Protein AF-A0A3N1WP96-F1 (afdb_monomer)

pLDDT: mean 80.9, std 17.23, range [23.92, 97.31]

Structure (mmCIF, N/CA/C/O backbone):
data_AF-A0A3N1WP96-F1
#
_entry.id   AF-A0A3N1WP96-F1
#
loop_
_atom_site.group_PDB
_atom_site.id
_atom_site.type_symbol
_atom_site.label_atom_id
_atom_site.label_alt_id
_atom_site.label_comp_id
_atom_site.label_asym_id
_atom_site.label_entity_id
_atom_site.label_seq_id
_atom_site.pdbx_PDB_ins_code
_atom_site.Cartn_x
_atom_site.Cartn_y
_atom_site.Cartn_z
_atom_site.occupancy
_atom_site.B_iso_or_equiv
_atom_site.auth_seq_id
_atom_site.auth_comp_id
_atom_site.auth_asym_id
_atom_site.auth_atom_id
_atom_site.pdbx_PDB_model_num
ATOM 1 N N . MET A 1 1 ? 2.101 0.394 -6.114 1.00 86.38 1 MET A N 1
ATOM 2 C CA . MET A 1 1 ? 1.518 -0.811 -5.475 1.00 86.38 1 MET A CA 1
ATOM 3 C C . MET A 1 1 ? 2.099 -2.027 -6.164 1.00 86.38 1 MET A C 1
ATOM 5 O O . MET A 1 1 ? 2.025 -2.048 -7.381 1.00 86.38 1 MET A O 1
ATOM 9 N N . TRP A 1 2 ? 2.683 -2.971 -5.426 1.00 89.69 2 TRP A N 1
ATOM 10 C CA . TRP A 1 2 ? 3.157 -4.257 -5.941 1.00 89.69 2 TRP A CA 1
ATOM 11 C C . TRP A 1 2 ? 2.121 -5.354 -5.687 1.00 89.69 2 TRP A C 1
ATOM 13 O O . TRP A 1 2 ? 1.586 -5.447 -4.575 1.00 89.69 2 TRP A O 1
ATOM 23 N N . ILE A 1 3 ? 1.849 -6.164 -6.711 1.00 88.69 3 ILE A N 1
ATOM 24 C CA . ILE A 1 3 ? 0.897 -7.277 -6.673 1.00 88.69 3 ILE A CA 1
ATOM 25 C C . ILE A 1 3 ? 1.565 -8.527 -7.278 1.00 88.69 3 ILE A C 1
ATOM 27 O O . ILE A 1 3 ? 1.803 -8.557 -8.489 1.00 88.69 3 ILE A O 1
ATOM 31 N N . PRO A 1 4 ? 1.874 -9.546 -6.455 1.00 87.81 4 PRO A N 1
ATOM 32 C CA . PRO A 1 4 ? 2.355 -10.846 -6.919 1.00 87.81 4 PRO A CA 1
ATOM 33 C C . PRO A 1 4 ? 1.396 -11.551 -7.890 1.00 87.81 4 PRO A C 1
ATOM 35 O O . PRO A 1 4 ? 0.195 -11.264 -7.920 1.00 87.81 4 PRO A O 1
ATOM 38 N N . GLY A 1 5 ? 1.934 -12.512 -8.646 1.00 83.88 5 GLY A N 1
ATOM 39 C CA . GLY A 1 5 ? 1.172 -13.364 -9.563 1.00 83.88 5 GLY A CA 1
ATOM 40 C C . GLY A 1 5 ? 0.077 -14.160 -8.852 1.00 83.88 5 GLY A C 1
ATOM 41 O O . GLY A 1 5 ? 0.134 -14.394 -7.644 1.00 83.88 5 GLY A O 1
ATOM 42 N N . GLY A 1 6 ? -0.970 -14.520 -9.591 1.00 79.75 6 GLY A N 1
ATOM 43 C CA . GLY A 1 6 ? -2.084 -15.318 -9.076 1.00 79.75 6 GLY A CA 1
ATOM 44 C C . GLY A 1 6 ? -3.033 -14.623 -8.088 1.00 79.75 6 GLY A C 1
ATOM 45 O O . GLY A 1 6 ? -4.020 -15.241 -7.686 1.00 79.75 6 GLY A O 1
ATOM 46 N N . ILE A 1 7 ? -2.805 -13.357 -7.708 1.00 79.00 7 ILE A N 1
ATOM 47 C CA . ILE A 1 7 ? -3.656 -12.642 -6.741 1.00 79.00 7 ILE A CA 1
ATOM 48 C C . ILE A 1 7 ? -4.785 -11.876 -7.455 1.00 79.00 7 ILE A C 1
ATOM 50 O O . ILE A 1 7 ? -4.513 -10.922 -8.194 1.00 79.00 7 ILE A O 1
ATOM 54 N N . PRO A 1 8 ? -6.072 -12.215 -7.212 1.00 75.38 8 PRO A N 1
ATOM 55 C CA . PRO A 1 8 ? -7.189 -11.426 -7.716 1.00 75.38 8 PRO A CA 1
ATOM 56 C C . PRO A 1 8 ? -7.134 -10.003 -7.161 1.00 75.38 8 PRO A C 1
ATOM 58 O O . PRO A 1 8 ? -7.070 -9.800 -5.947 1.00 75.38 8 PRO A O 1
ATOM 61 N N . HIS A 1 9 ? -7.188 -9.009 -8.043 1.00 74.31 9 HIS A N 1
ATOM 62 C CA . HIS A 1 9 ? -7.161 -7.609 -7.646 1.00 74.31 9 HIS A CA 1
ATOM 63 C C . HIS A 1 9 ? -8.054 -6.749 -8.542 1.00 74.31 9 HIS A C 1
ATOM 65 O O . HIS A 1 9 ? -8.286 -7.040 -9.716 1.00 74.31 9 HIS A O 1
ATOM 71 N N . SER A 1 10 ? -8.555 -5.667 -7.949 1.00 74.62 10 SER A N 1
ATOM 72 C CA . SER A 1 10 ? -9.333 -4.632 -8.617 1.00 74.62 10 SER A CA 1
ATOM 73 C C . SER A 1 10 ? -8.742 -3.284 -8.242 1.00 74.62 10 SER A C 1
ATOM 75 O O . SER A 1 10 ? -8.509 -3.015 -7.063 1.00 74.62 10 SER A O 1
ATOM 77 N N . ALA A 1 11 ? -8.550 -2.418 -9.232 1.00 70.00 11 ALA A N 1
ATOM 78 C CA . ALA A 1 11 ? -8.160 -1.032 -9.008 1.00 70.00 11 ALA A CA 1
ATOM 79 C C . ALA A 1 11 ? -9.310 -0.100 -9.385 1.00 70.00 11 ALA A C 1
ATOM 81 O O . ALA A 1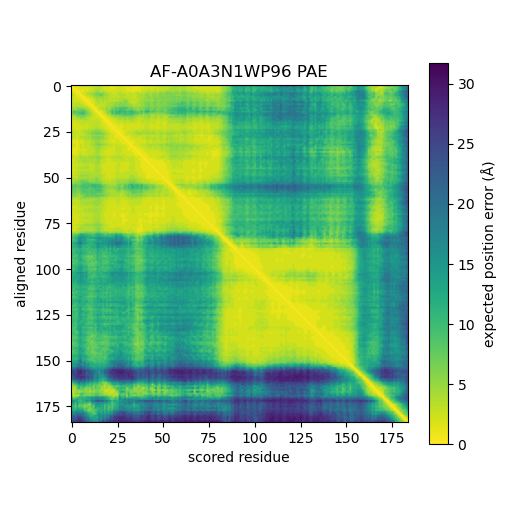 11 ? -9.958 -0.290 -10.414 1.00 70.00 11 ALA A O 1
ATOM 82 N N . LYS A 1 12 ? -9.539 0.909 -8.544 1.00 69.44 12 LYS A N 1
ATOM 83 C CA . LYS A 1 12 ? -10.386 2.061 -8.851 1.00 69.44 12 LYS A CA 1
ATOM 84 C C . LYS A 1 12 ? -9.519 3.301 -8.759 1.00 69.44 12 LYS A C 1
ATOM 86 O O . LYS A 1 12 ? -8.810 3.477 -7.769 1.00 69.44 12 LYS A O 1
ATOM 91 N N . ALA A 1 13 ? -9.578 4.134 -9.782 1.00 69.00 13 ALA A N 1
ATOM 92 C CA . ALA A 1 13 ? -8.842 5.383 -9.839 1.00 69.00 13 ALA A CA 1
ATOM 93 C C . ALA A 1 13 ? -9.801 6.543 -10.091 1.00 69.00 13 ALA A C 1
ATOM 95 O O . ALA A 1 13 ? -10.889 6.354 -10.639 1.00 69.00 13 ALA A O 1
ATOM 96 N N . THR A 1 14 ? -9.401 7.734 -9.657 1.00 69.00 14 THR A N 1
ATOM 97 C CA . THR A 1 14 ? -10.111 8.970 -9.981 1.00 69.00 14 THR A CA 1
ATOM 98 C C . THR A 1 14 ? -9.894 9.318 -11.453 1.00 69.00 14 THR A C 1
ATOM 100 O O . THR A 1 14 ? -8.905 8.911 -12.061 1.00 69.00 14 THR A O 1
ATOM 103 N N . TRP A 1 15 ? -10.819 10.079 -12.037 1.00 69.00 15 TRP A N 1
ATOM 104 C CA . TRP A 1 15 ? -10.805 10.423 -13.466 1.00 69.00 15 TRP A CA 1
ATOM 105 C C . TRP A 1 15 ? -9.536 11.169 -13.920 1.00 69.00 15 TRP A C 1
ATOM 107 O O . TRP A 1 15 ? -9.159 11.094 -15.083 1.00 69.00 15 TRP A O 1
ATOM 117 N N . ASN A 1 16 ? -8.867 11.866 -13.002 1.00 70.19 16 ASN A N 1
ATOM 118 C CA . ASN A 1 16 ? -7.645 12.636 -13.230 1.00 70.19 16 ASN A CA 1
ATOM 119 C C . ASN A 1 16 ? -6.354 11.873 -12.864 1.00 70.19 16 ASN A C 1
ATOM 121 O O . ASN A 1 16 ? -5.271 12.460 -12.857 1.00 70.19 16 ASN A O 1
ATOM 125 N N . ALA A 1 17 ? -6.445 10.589 -12.510 1.00 70.69 17 ALA A N 1
ATOM 126 C CA . ALA A 1 17 ? -5.281 9.801 -12.132 1.00 70.69 17 ALA A CA 1
ATOM 127 C C . ALA A 1 17 ? -4.473 9.378 -13.365 1.00 70.69 17 ALA A C 1
ATOM 129 O O . ALA A 1 17 ? -5.001 8.775 -14.298 1.00 70.69 17 ALA A O 1
ATOM 130 N N . HIS A 1 18 ? -3.160 9.612 -13.331 1.00 73.50 18 HIS A N 1
ATOM 131 C CA . HIS A 1 18 ? -2.239 9.034 -14.305 1.00 73.50 18 HIS A CA 1
ATOM 132 C C . HIS A 1 18 ? -1.665 7.738 -13.739 1.00 73.50 18 HIS A C 1
ATOM 134 O O . HIS A 1 18 ? -0.904 7.757 -12.767 1.00 73.50 18 HIS A O 1
ATO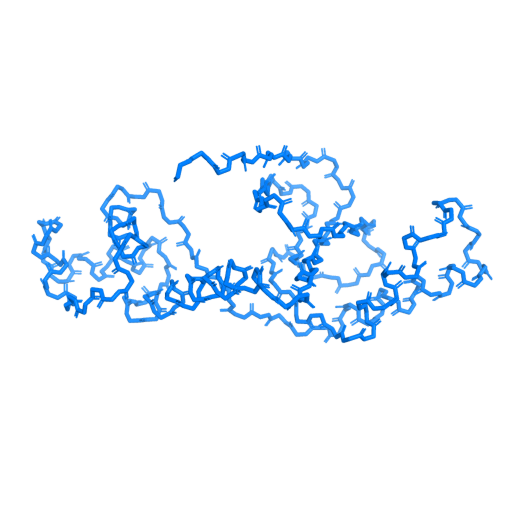M 140 N N . LEU A 1 19 ? -2.035 6.613 -14.345 1.00 77.19 19 LEU A N 1
ATOM 141 C CA . LEU A 1 19 ? -1.592 5.289 -13.922 1.00 77.19 19 LEU A CA 1
ATOM 142 C C . LEU A 1 19 ? -0.541 4.759 -14.886 1.00 77.19 19 LEU A C 1
ATOM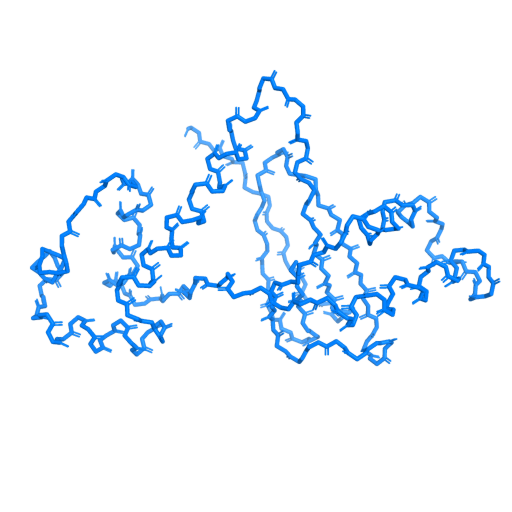 144 O O . LEU A 1 19 ? -0.764 4.725 -16.092 1.00 77.19 19 LEU A O 1
ATOM 148 N N . ASN A 1 20 ? 0.578 4.309 -14.331 1.00 82.25 20 ASN A N 1
ATOM 149 C CA . ASN A 1 20 ? 1.544 3.499 -15.059 1.00 82.25 20 ASN A CA 1
ATOM 150 C C . ASN A 1 20 ? 1.439 2.064 -14.554 1.00 82.25 20 ASN A C 1
ATOM 152 O O . ASN A 1 20 ? 1.383 1.842 -13.341 1.00 82.25 20 ASN A O 1
ATOM 156 N N . TYR A 1 21 ? 1.437 1.116 -15.486 1.00 84.50 21 TYR A N 1
ATOM 157 C CA . TYR A 1 21 ? 1.438 -0.312 -15.200 1.00 84.50 21 TYR A CA 1
ATOM 158 C C . TYR A 1 21 ? 2.763 -0.903 -15.650 1.00 84.50 21 TYR A C 1
ATOM 160 O O . TYR A 1 21 ? 3.136 -0.760 -16.812 1.00 84.50 21 TYR A O 1
ATOM 168 N N . LEU A 1 22 ? 3.465 -1.557 -14.731 1.00 87.44 22 LEU A N 1
ATOM 169 C CA . LEU A 1 22 ? 4.652 -2.340 -15.044 1.00 87.44 22 LEU A CA 1
ATOM 170 C C . LEU A 1 22 ? 4.333 -3.812 -14.798 1.00 87.44 22 LEU A C 1
ATOM 172 O O . LEU A 1 22 ? 4.026 -4.192 -13.667 1.00 87.44 22 LEU A O 1
ATOM 176 N N . PHE A 1 23 ? 4.392 -4.614 -15.857 1.00 87.81 23 PHE A N 1
ATOM 177 C CA . PHE A 1 23 ? 4.225 -6.060 -15.777 1.00 87.81 23 PHE A CA 1
ATOM 178 C C . PHE A 1 23 ? 5.600 -6.715 -15.728 1.00 87.81 23 PHE A C 1
ATOM 180 O O . PHE A 1 23 ? 6.417 -6.498 -16.618 1.00 87.81 23 PHE A O 1
ATOM 187 N N . ILE A 1 24 ? 5.857 -7.472 -14.665 1.00 88.75 24 ILE A N 1
ATOM 188 C CA . ILE A 1 24 ? 7.142 -8.128 -14.427 1.00 88.75 24 ILE A CA 1
ATOM 189 C C . ILE A 1 24 ? 6.921 -9.637 -14.453 1.00 88.75 24 ILE A C 1
ATOM 191 O O . ILE A 1 24 ? 6.103 -10.167 -13.696 1.00 88.75 24 ILE A O 1
ATOM 195 N N . GLU A 1 25 ? 7.645 -10.328 -15.328 1.00 87.56 25 GLU A N 1
ATOM 196 C CA . GLU A 1 25 ? 7.611 -11.789 -15.386 1.00 87.56 25 GLU A CA 1
ATOM 197 C C . GLU A 1 25 ? 8.052 -12.396 -14.041 1.00 87.56 25 GLU A C 1
ATOM 199 O O . GLU A 1 25 ? 9.016 -11.909 -13.431 1.00 87.56 25 GLU A O 1
ATOM 204 N N . PRO A 1 26 ? 7.372 -13.447 -13.543 1.00 84.38 26 PRO A N 1
ATOM 205 C CA . PRO A 1 26 ? 7.835 -14.188 -12.377 1.00 84.38 26 PRO A CA 1
ATOM 206 C C . PRO A 1 26 ? 9.305 -14.605 -12.529 1.00 84.38 26 PRO A C 1
ATOM 208 O O . PRO A 1 26 ? 9.711 -15.143 -13.555 1.00 84.38 26 PRO A O 1
ATOM 211 N N . GLY A 1 27 ? 10.120 -14.346 -11.506 1.00 86.44 27 GLY A N 1
ATOM 212 C CA . GLY A 1 27 ? 11.550 -14.676 -11.519 1.00 86.44 27 GLY A CA 1
ATOM 213 C C . GLY A 1 27 ? 12.458 -13.659 -12.222 1.00 86.44 27 GLY A C 1
ATOM 214 O O . GLY A 1 27 ? 13.673 -13.782 -12.103 1.00 86.44 27 GLY A O 1
ATOM 215 N N . ALA A 1 28 ? 11.919 -12.621 -12.874 1.00 89.56 28 ALA A N 1
ATOM 216 C CA . ALA A 1 28 ? 12.741 -11.558 -13.466 1.00 89.56 28 ALA A CA 1
ATOM 217 C C . ALA A 1 28 ? 13.449 -10.680 -12.413 1.00 89.56 28 ALA A C 1
ATOM 219 O O . ALA A 1 28 ? 14.454 -10.043 -12.715 1.00 89.56 28 ALA A O 1
ATOM 220 N N . ALA A 1 29 ? 12.923 -10.633 -11.185 1.00 91.75 29 ALA A N 1
ATOM 221 C CA . ALA A 1 29 ? 13.502 -9.920 -10.051 1.00 91.75 29 ALA A CA 1
ATOM 222 C C . ALA A 1 29 ? 13.028 -10.531 -8.720 1.00 91.75 29 ALA A C 1
ATOM 224 O O . ALA A 1 29 ? 11.933 -11.095 -8.642 1.00 91.75 29 ALA A O 1
ATOM 225 N N . ALA A 1 30 ? 13.820 -10.379 -7.655 1.00 93.25 30 ALA A N 1
ATOM 226 C CA . ALA A 1 30 ? 13.499 -10.860 -6.307 1.00 93.25 30 ALA A CA 1
ATOM 227 C C . ALA A 1 30 ? 12.506 -9.926 -5.581 1.00 93.25 30 ALA A C 1
ATOM 229 O O . ALA A 1 30 ? 12.841 -9.265 -4.598 1.00 93.25 30 ALA A O 1
ATOM 230 N N . LEU A 1 31 ? 11.282 -9.828 -6.104 1.00 91.56 31 LEU A N 1
ATOM 231 C CA . LEU A 1 31 ? 10.227 -8.965 -5.565 1.00 91.56 31 LEU A CA 1
ATOM 232 C C . LEU A 1 31 ? 9.430 -9.644 -4.433 1.00 91.56 31 LEU A C 1
ATOM 234 O O . LEU A 1 31 ? 9.433 -10.870 -4.323 1.00 91.56 31 LEU A O 1
ATOM 238 N N . PRO A 1 32 ? 8.726 -8.873 -3.578 1.00 89.94 32 PRO A N 1
ATOM 239 C CA . PRO A 1 32 ? 8.013 -9.425 -2.426 1.00 89.94 32 PRO A CA 1
ATOM 240 C C . PRO A 1 32 ? 6.953 -10.474 -2.793 1.00 89.94 32 PRO A C 1
ATOM 242 O O . PRO A 1 32 ? 6.187 -10.296 -3.730 1.00 89.94 32 PRO A O 1
ATOM 245 N N . GLU A 1 33 ? 6.803 -11.521 -1.986 1.00 87.56 33 GLU A N 1
ATOM 246 C CA . GLU A 1 33 ? 5.779 -12.562 -2.214 1.00 87.56 33 GLU A CA 1
ATOM 247 C C . GLU A 1 33 ? 4.352 -12.121 -1.848 1.00 87.56 33 GLU A C 1
ATOM 249 O O . GLU A 1 33 ? 3.375 -12.803 -2.150 1.00 87.56 33 GLU A O 1
ATOM 254 N N . LYS A 1 34 ? 4.211 -10.986 -1.157 1.00 84.56 34 LYS A N 1
ATOM 255 C CA . LYS A 1 34 ? 2.928 -10.445 -0.695 1.00 84.56 34 LYS A CA 1
ATOM 256 C C . LYS A 1 34 ? 2.676 -9.081 -1.317 1.00 84.56 34 LYS A C 1
ATOM 258 O O . LYS A 1 34 ? 3.606 -8.313 -1.552 1.00 84.56 34 LYS A O 1
ATOM 263 N N . CYS A 1 35 ? 1.399 -8.755 -1.504 1.00 84.94 35 CYS A N 1
ATOM 264 C CA . CYS A 1 35 ? 0.973 -7.414 -1.890 1.00 84.94 35 CYS A CA 1
ATOM 265 C C . CYS A 1 35 ? 1.548 -6.366 -0.930 1.00 84.94 35 CYS A C 1
ATOM 267 O O . CYS A 1 35 ? 1.347 -6.455 0.285 1.00 84.94 35 CYS A O 1
ATOM 269 N N . CYS A 1 36 ? 2.214 -5.349 -1.467 1.00 84.69 36 CYS A N 1
ATOM 270 C CA . CYS A 1 36 ? 2.774 -4.273 -0.659 1.00 84.69 36 CYS A CA 1
ATOM 271 C C . CYS A 1 36 ? 2.841 -2.955 -1.428 1.00 84.69 36 CYS A C 1
ATOM 273 O O . CYS A 1 36 ? 2.902 -2.909 -2.656 1.00 84.69 36 CYS A O 1
ATOM 275 N N . MET A 1 37 ? 2.883 -1.847 -0.698 1.00 86.50 37 MET A N 1
ATOM 276 C CA . MET A 1 37 ? 3.210 -0.555 -1.285 1.00 86.50 37 MET A CA 1
ATOM 277 C C . MET A 1 37 ? 4.731 -0.393 -1.281 1.00 86.50 37 MET A C 1
ATOM 279 O O . MET A 1 37 ? 5.344 -0.525 -0.232 1.00 86.50 37 MET A O 1
ATOM 283 N N . LEU A 1 38 ? 5.343 -0.127 -2.434 1.00 88.88 38 LEU A N 1
ATOM 284 C CA . LEU A 1 38 ? 6.770 0.194 -2.529 1.00 88.88 38 LEU A CA 1
ATOM 285 C C . LEU A 1 38 ? 6.947 1.713 -2.543 1.00 88.88 38 LEU A C 1
ATOM 287 O O . LEU A 1 38 ? 6.180 2.414 -3.210 1.00 88.88 38 LEU A O 1
ATOM 291 N N . ALA A 1 39 ? 7.940 2.217 -1.812 1.00 87.50 39 ALA A N 1
ATOM 292 C CA . ALA A 1 39 ? 8.317 3.626 -1.855 1.00 87.50 39 ALA A CA 1
ATOM 293 C C . ALA A 1 39 ? 9.157 3.887 -3.109 1.00 87.50 39 ALA A C 1
ATOM 295 O O . ALA A 1 39 ? 10.369 3.718 -3.093 1.00 87.50 39 ALA A O 1
ATOM 296 N N . ILE A 1 40 ? 8.504 4.248 -4.209 1.00 88.00 40 ILE A N 1
ATOM 297 C CA . ILE A 1 40 ? 9.177 4.440 -5.496 1.00 88.00 40 ILE A CA 1
ATOM 298 C C . ILE A 1 40 ? 10.068 5.688 -5.453 1.00 88.00 40 ILE A C 1
ATOM 300 O O . ILE A 1 40 ? 9.598 6.777 -5.118 1.00 88.00 40 ILE A O 1
ATOM 304 N N . SER A 1 41 ? 11.340 5.529 -5.820 1.00 88.69 41 SER A N 1
ATOM 305 C CA . SER A 1 41 ? 12.287 6.638 -5.942 1.00 88.69 41 SER A CA 1
ATOM 306 C C . SER A 1 41 ? 11.979 7.520 -7.166 1.00 88.69 41 SER A C 1
ATOM 308 O O . SER A 1 41 ? 11.371 7.056 -8.139 1.00 88.69 41 SER A O 1
ATOM 310 N N . PRO A 1 42 ? 12.421 8.793 -7.178 1.00 90.38 42 PRO A N 1
ATOM 311 C CA . PRO A 1 42 ? 12.321 9.640 -8.367 1.00 90.38 42 PRO A CA 1
ATOM 312 C C . PRO A 1 42 ? 12.983 9.017 -9.605 1.00 90.38 42 PRO A C 1
ATOM 314 O O . PRO A 1 42 ? 12.449 9.143 -10.701 1.00 90.38 42 PRO A O 1
ATOM 317 N N . LEU A 1 43 ? 14.090 8.286 -9.426 1.00 92.38 43 LEU A N 1
ATOM 318 C CA . LEU A 1 43 ? 14.782 7.588 -10.510 1.00 92.38 43 LEU A CA 1
ATOM 319 C C . LEU A 1 43 ? 13.864 6.575 -11.205 1.00 92.38 43 LEU A C 1
ATOM 321 O O . LEU A 1 43 ? 13.663 6.665 -12.412 1.00 92.38 43 LEU A O 1
ATOM 325 N N . ILE A 1 44 ? 13.252 5.657 -10.450 1.00 92.88 44 ILE A N 1
ATOM 326 C CA . ILE A 1 44 ? 12.342 4.647 -11.013 1.00 92.88 44 ILE A CA 1
ATOM 327 C C . ILE A 1 44 ? 11.159 5.319 -11.717 1.00 92.88 44 ILE A C 1
ATOM 329 O O . ILE A 1 44 ? 10.731 4.869 -12.778 1.00 92.88 44 ILE A O 1
ATOM 333 N N . LYS A 1 45 ? 10.631 6.414 -11.157 1.00 89.31 45 LYS A N 1
ATOM 334 C CA . LYS A 1 45 ? 9.525 7.159 -11.772 1.00 89.31 45 LYS A CA 1
ATOM 335 C C . LYS A 1 45 ? 9.888 7.656 -13.175 1.00 89.31 45 LYS A C 1
ATOM 337 O O . LYS A 1 45 ? 9.084 7.494 -14.096 1.00 89.31 45 LYS A O 1
ATOM 342 N N . GLU A 1 46 ? 11.075 8.234 -13.337 1.00 91.81 46 GLU A N 1
ATOM 343 C CA . GLU A 1 46 ? 11.545 8.727 -14.634 1.00 91.81 46 GLU A CA 1
ATOM 344 C C . GLU A 1 46 ? 11.935 7.586 -15.580 1.00 91.81 46 GLU A C 1
ATOM 346 O O . GLU A 1 46 ? 11.595 7.638 -16.761 1.00 91.81 46 GLU A O 1
ATOM 351 N N . LEU A 1 47 ? 12.551 6.513 -15.072 1.00 92.88 47 LEU A N 1
ATOM 352 C CA . LEU A 1 47 ? 12.861 5.316 -15.861 1.00 92.88 47 LEU A CA 1
ATOM 353 C C . LEU A 1 47 ? 11.597 4.686 -16.447 1.00 92.88 47 LEU A C 1
ATOM 355 O O . LEU A 1 47 ? 11.523 4.466 -17.654 1.00 92.88 47 LEU A O 1
ATOM 359 N N . VAL A 1 48 ? 10.562 4.481 -15.628 1.00 90.81 48 VAL A N 1
ATOM 360 C CA . VAL A 1 48 ? 9.269 3.973 -16.104 1.00 90.81 48 VAL A CA 1
ATOM 361 C C . VAL A 1 48 ? 8.665 4.928 -17.133 1.00 90.81 48 VAL A C 1
ATOM 363 O O . VAL A 1 48 ? 8.213 4.483 -18.182 1.00 90.81 48 VAL A O 1
ATOM 366 N N . GLY A 1 49 ? 8.697 6.241 -16.881 1.00 90.44 49 GLY A N 1
ATOM 367 C CA . GLY A 1 49 ? 8.208 7.238 -17.838 1.00 90.44 49 GLY A CA 1
ATOM 368 C C . GLY A 1 49 ? 8.983 7.273 -19.164 1.00 90.44 49 GLY A C 1
ATOM 369 O O . GLY A 1 49 ? 8.419 7.642 -20.196 1.00 90.44 49 GLY A O 1
ATOM 370 N N . ARG A 1 50 ? 10.265 6.891 -19.162 1.00 90.38 50 ARG A N 1
ATOM 371 C CA . ARG A 1 50 ? 11.079 6.737 -20.373 1.00 90.38 50 ARG A CA 1
ATOM 372 C C . ARG A 1 50 ? 10.734 5.450 -21.116 1.00 90.38 50 ARG A C 1
ATOM 374 O O . ARG A 1 50 ? 10.597 5.505 -22.337 1.00 90.38 50 ARG A O 1
ATOM 381 N N . LEU A 1 51 ? 10.588 4.342 -20.386 1.00 90.56 51 LEU A N 1
ATOM 382 C CA . LEU A 1 51 ? 10.266 3.016 -20.922 1.00 90.56 51 LEU A CA 1
ATOM 383 C C . LEU A 1 51 ? 8.858 2.957 -21.520 1.00 90.56 51 LEU A C 1
ATOM 385 O O . LEU A 1 51 ? 8.654 2.255 -22.500 1.00 90.56 51 LEU A O 1
ATOM 389 N N . THR A 1 52 ? 7.904 3.761 -21.036 1.00 87.94 52 THR A N 1
ATOM 390 C CA . THR A 1 52 ? 6.564 3.847 -21.653 1.00 87.94 52 THR A CA 1
ATOM 391 C C . THR A 1 52 ? 6.571 4.419 -23.077 1.00 87.94 52 THR A C 1
ATOM 393 O O . THR A 1 52 ? 5.525 4.461 -23.714 1.00 87.94 52 THR A O 1
ATOM 396 N N . ARG A 1 53 ? 7.709 4.947 -23.549 1.00 89.06 53 ARG A N 1
ATOM 397 C CA . ARG A 1 53 ? 7.883 5.486 -24.909 1.00 89.06 53 ARG A CA 1
ATOM 398 C C . ARG A 1 53 ? 8.659 4.541 -25.832 1.00 89.06 53 ARG A C 1
ATOM 400 O O . ARG A 1 53 ? 8.874 4.895 -26.984 1.00 89.06 53 ARG A O 1
ATOM 407 N N . GLU A 1 54 ? 9.133 3.412 -25.313 1.00 88.81 54 GLU A N 1
ATOM 408 C CA . GLU A 1 54 ? 9.848 2.389 -26.080 1.00 88.81 54 GLU A CA 1
ATOM 409 C C . GLU A 1 54 ? 8.860 1.354 -26.641 1.00 88.81 54 GLU A C 1
ATOM 411 O O . GLU A 1 54 ? 7.752 1.200 -26.121 1.00 88.81 54 GLU A O 1
ATOM 416 N N . ASP A 1 55 ? 9.258 0.644 -27.700 1.00 84.75 55 ASP A N 1
ATOM 417 C CA . ASP A 1 55 ? 8.506 -0.514 -28.202 1.00 84.75 55 ASP A CA 1
ATOM 418 C C . ASP A 1 55 ? 8.541 -1.645 -27.163 1.00 84.75 55 ASP A C 1
ATOM 420 O O . ASP A 1 55 ? 9.544 -1.835 -26.486 1.00 84.75 55 ASP A O 1
ATOM 424 N N . ILE A 1 56 ? 7.469 -2.423 -27.037 1.00 78.38 56 ILE A N 1
ATOM 425 C CA . ILE A 1 56 ? 7.409 -3.575 -26.128 1.00 78.38 56 ILE A CA 1
ATOM 426 C C . ILE A 1 56 ? 8.415 -4.661 -26.554 1.00 78.38 56 ILE A C 1
ATOM 428 O O . ILE A 1 56 ? 8.930 -5.387 -25.707 1.00 78.38 56 ILE A O 1
ATOM 432 N N . ASN A 1 57 ? 8.734 -4.748 -27.849 1.00 84.19 57 ASN A N 1
ATOM 433 C CA . ASN A 1 57 ? 9.630 -5.755 -28.418 1.00 84.19 57 ASN A CA 1
ATOM 434 C C . ASN A 1 57 ? 11.072 -5.244 -28.586 1.00 84.19 57 ASN A C 1
ATOM 436 O O . ASN A 1 57 ? 11.691 -5.447 -29.632 1.00 84.19 57 ASN A O 1
ATOM 440 N N . PHE A 1 58 ? 11.622 -4.557 -27.580 1.00 86.62 58 PHE A N 1
ATOM 441 C CA . PHE A 1 58 ? 13.029 -4.151 -27.612 1.00 86.62 58 PHE A CA 1
ATOM 442 C C . PHE A 1 58 ? 13.975 -5.345 -27.411 1.00 86.62 58 PHE A C 1
ATOM 444 O O . PHE A 1 58 ? 13.701 -6.277 -26.655 1.00 86.62 58 PHE A O 1
ATOM 451 N N . GLU A 1 59 ? 15.144 -5.296 -28.051 1.00 90.75 59 GLU A N 1
ATOM 452 C CA . GLU A 1 59 ? 16.199 -6.287 -27.828 1.00 90.75 59 GLU A CA 1
ATOM 453 C C . GLU A 1 59 ? 16.764 -6.181 -26.404 1.00 90.75 59 GLU A C 1
ATOM 455 O O . GLU A 1 59 ? 16.921 -5.081 -25.864 1.00 90.75 59 GLU A O 1
ATOM 460 N N . ALA A 1 60 ? 17.137 -7.313 -25.803 1.00 87.69 60 ALA A N 1
ATOM 461 C CA . ALA A 1 60 ? 17.614 -7.368 -24.417 1.00 87.69 60 ALA A CA 1
ATOM 462 C C . ALA A 1 60 ? 18.862 -6.499 -24.163 1.00 87.69 60 ALA A C 1
ATOM 464 O O . ALA A 1 60 ? 18.973 -5.853 -23.122 1.00 87.69 60 ALA A O 1
ATOM 465 N N . GLU A 1 61 ? 19.766 -6.423 -25.142 1.00 93.00 61 GLU A N 1
ATOM 466 C CA . GLU A 1 61 ? 20.992 -5.618 -25.065 1.00 93.00 61 GLU A CA 1
ATOM 467 C C . GLU A 1 61 ? 20.848 -4.237 -25.720 1.00 93.00 61 GLU A C 1
ATOM 469 O O . GLU A 1 61 ? 21.821 -3.495 -25.876 1.00 93.00 61 GLU A O 1
ATOM 474 N N . SER A 1 62 ? 19.626 -3.831 -26.062 1.00 94.62 62 SER A N 1
ATOM 475 C CA . SER A 1 62 ? 19.352 -2.449 -26.443 1.00 94.62 62 SER A CA 1
ATOM 476 C C . SER A 1 62 ? 19.500 -1.504 -25.242 1.00 94.62 62 SER A C 1
ATOM 478 O O . SER A 1 62 ? 19.601 -1.905 -24.078 1.00 94.62 62 SER A O 1
ATOM 480 N N . HIS A 1 63 ? 19.480 -0.199 -25.513 1.00 93.69 63 HIS A N 1
ATOM 481 C CA . HIS A 1 63 ? 19.403 0.802 -24.451 1.00 93.69 63 HIS A CA 1
ATOM 482 C C . HIS A 1 63 ? 18.153 0.606 -23.569 1.00 93.69 63 HIS A C 1
ATOM 484 O O . HIS A 1 63 ? 18.263 0.661 -22.346 1.00 93.69 63 HIS A O 1
ATOM 490 N N . ALA A 1 64 ? 16.995 0.307 -24.168 1.00 93.31 64 ALA A N 1
ATOM 491 C CA . ALA A 1 64 ? 15.752 0.038 -23.443 1.00 93.31 64 ALA A CA 1
ATOM 492 C C . ALA A 1 64 ? 15.843 -1.227 -22.570 1.00 93.31 64 ALA A C 1
ATOM 494 O O . ALA A 1 64 ? 15.408 -1.214 -21.415 1.00 93.31 64 ALA A O 1
ATOM 495 N N . GLY A 1 65 ? 16.492 -2.283 -23.070 1.00 93.81 65 GLY A N 1
ATOM 496 C CA . GLY A 1 65 ? 16.744 -3.506 -22.306 1.00 93.81 65 GLY A CA 1
ATOM 497 C C . GLY A 1 65 ? 17.626 -3.266 -21.077 1.00 93.81 65 GLY A C 1
ATOM 498 O O . GLY A 1 65 ? 17.283 -3.676 -19.966 1.00 93.81 65 GLY A O 1
ATOM 499 N N . ARG A 1 66 ? 18.704 -2.482 -21.220 1.00 95.12 66 ARG A N 1
ATOM 500 C CA . ARG A 1 66 ? 19.546 -2.083 -20.077 1.00 95.12 66 ARG A CA 1
ATOM 501 C C . ARG A 1 66 ? 18.800 -1.224 -19.057 1.00 95.12 66 ARG A C 1
ATOM 503 O O . ARG A 1 66 ? 18.943 -1.461 -17.861 1.00 95.12 66 ARG A O 1
ATOM 510 N N . LEU A 1 67 ? 17.994 -0.257 -19.504 1.00 94.88 67 LEU A N 1
ATOM 511 C CA . LEU A 1 67 ? 17.166 0.551 -18.599 1.00 94.88 67 LEU A CA 1
ATOM 512 C C . LEU A 1 67 ? 16.131 -0.301 -17.856 1.00 94.88 67 LEU A C 1
ATOM 514 O O . LEU A 1 67 ? 15.878 -0.062 -16.675 1.00 94.88 67 LEU A O 1
ATOM 518 N N . THR A 1 68 ? 15.565 -1.309 -18.519 1.00 93.88 68 THR A N 1
ATOM 519 C CA . THR A 1 68 ? 14.658 -2.276 -17.890 1.00 93.88 68 THR A CA 1
ATOM 520 C C . THR A 1 68 ? 15.364 -3.030 -16.767 1.00 93.88 68 THR A C 1
ATOM 522 O O . THR A 1 68 ? 14.845 -3.073 -15.655 1.00 93.88 68 THR A O 1
ATOM 525 N N . ARG A 1 69 ? 16.581 -3.536 -17.007 1.00 94.06 69 ARG A N 1
ATOM 526 C CA . ARG A 1 69 ? 17.384 -4.225 -15.982 1.00 94.06 69 ARG A CA 1
ATOM 527 C C . ARG A 1 69 ? 17.674 -3.333 -14.773 1.00 94.06 69 ARG A C 1
ATOM 529 O O . ARG A 1 69 ? 17.364 -3.724 -13.656 1.00 94.06 69 ARG A O 1
ATOM 536 N N . VAL A 1 70 ? 18.132 -2.099 -15.003 1.00 95.25 70 VAL A N 1
ATOM 537 C CA . VAL A 1 70 ? 18.344 -1.114 -13.923 1.00 95.25 70 VAL A CA 1
ATOM 538 C C . VAL A 1 70 ? 17.050 -0.848 -13.151 1.00 95.25 70 VAL A C 1
ATOM 540 O O . VAL A 1 70 ? 17.061 -0.773 -11.928 1.00 95.25 70 VAL A O 1
ATOM 543 N N . THR A 1 71 ? 15.914 -0.740 -13.844 1.00 94.69 71 THR A N 1
ATOM 544 C CA . THR A 1 71 ? 14.614 -0.524 -13.192 1.00 94.69 71 THR A CA 1
ATOM 545 C C . THR A 1 71 ? 14.248 -1.689 -12.270 1.00 94.69 71 THR A C 1
ATOM 547 O O . THR A 1 71 ? 13.755 -1.457 -11.168 1.00 94.69 71 THR A O 1
ATOM 550 N N . LEU A 1 72 ? 14.490 -2.931 -12.699 1.00 94.38 72 LEU A N 1
ATOM 551 C CA . LEU A 1 72 ? 14.243 -4.124 -11.888 1.00 94.38 72 LEU A CA 1
ATOM 552 C C . LEU A 1 72 ? 15.165 -4.185 -10.664 1.00 94.38 72 LEU A C 1
ATOM 554 O O . LEU A 1 72 ? 14.669 -4.419 -9.561 1.00 94.38 72 LEU A O 1
ATOM 558 N N . ASP A 1 73 ? 16.459 -3.913 -10.841 1.00 95.19 73 ASP A N 1
ATOM 559 C CA . ASP A 1 73 ? 17.442 -3.891 -9.750 1.00 95.19 73 ASP A CA 1
ATOM 560 C C . ASP A 1 73 ? 17.057 -2.853 -8.685 1.00 95.19 73 ASP A C 1
ATOM 562 O O . ASP A 1 73 ? 16.974 -3.160 -7.495 1.00 95.19 73 ASP A O 1
ATOM 566 N N . GLU A 1 74 ? 16.716 -1.637 -9.118 1.00 95.25 74 GLU A N 1
ATOM 567 C CA . GLU A 1 74 ? 16.266 -0.565 -8.231 1.00 95.25 74 GLU A CA 1
ATOM 568 C C . GLU A 1 74 ? 14.983 -0.949 -7.481 1.00 95.25 74 GLU A C 1
ATOM 570 O O . GLU A 1 74 ? 14.884 -0.733 -6.272 1.00 95.25 74 GLU A O 1
ATOM 575 N N . LEU A 1 75 ? 14.007 -1.571 -8.155 1.00 93.69 75 LEU A N 1
ATOM 576 C CA . LEU A 1 75 ? 12.743 -1.986 -7.538 1.00 93.69 75 LEU A CA 1
ATOM 577 C C . LEU A 1 75 ? 12.926 -2.968 -6.379 1.00 93.69 75 LEU A C 1
ATOM 579 O O . LEU A 1 75 ? 12.209 -2.852 -5.383 1.00 93.69 75 LEU A O 1
ATOM 583 N N . VAL A 1 76 ? 13.878 -3.900 -6.482 1.00 93.88 76 VAL A N 1
ATOM 584 C CA . VAL A 1 76 ? 14.176 -4.877 -5.419 1.00 93.88 76 VAL A CA 1
ATOM 585 C C . VAL A 1 76 ? 14.652 -4.183 -4.140 1.00 93.88 76 VAL A C 1
ATOM 587 O O . VAL A 1 76 ? 14.359 -4.643 -3.037 1.00 93.88 76 VAL A O 1
ATOM 590 N N . THR A 1 77 ? 15.333 -3.044 -4.266 1.00 93.00 77 THR A N 1
ATOM 591 C CA . THR A 1 77 ? 15.854 -2.284 -3.119 1.00 93.00 77 THR A CA 1
ATOM 592 C C . THR A 1 77 ? 14.822 -1.363 -2.464 1.00 93.00 77 THR A C 1
ATOM 594 O O . THR A 1 77 ? 15.065 -0.834 -1.375 1.00 93.00 77 THR A O 1
ATOM 597 N N . MET A 1 78 ? 13.659 -1.152 -3.094 1.00 93.19 78 MET A N 1
ATOM 598 C CA . MET A 1 78 ? 12.688 -0.173 -2.611 1.00 93.19 78 MET A CA 1
ATOM 599 C C . MET A 1 78 ? 12.044 -0.613 -1.292 1.00 93.19 78 MET A C 1
ATOM 601 O O . MET A 1 78 ? 11.522 -1.728 -1.181 1.00 93.19 78 MET A O 1
ATOM 605 N N . PRO A 1 79 ? 11.983 0.273 -0.282 1.00 89.69 79 PRO A N 1
ATOM 606 C CA . PRO A 1 79 ? 11.411 -0.089 0.999 1.00 89.69 79 PRO A CA 1
ATOM 607 C C . PRO A 1 79 ? 9.897 -0.281 0.884 1.00 89.69 79 PRO A C 1
ATOM 609 O O . PRO A 1 79 ? 9.175 0.516 0.271 1.00 89.69 79 PRO A O 1
ATOM 612 N N . GLN A 1 80 ? 9.402 -1.330 1.539 1.00 89.44 80 GLN A N 1
ATOM 613 C CA . GLN A 1 80 ? 7.971 -1.563 1.680 1.00 89.44 80 GLN A CA 1
ATOM 614 C C . GLN A 1 80 ? 7.367 -0.549 2.659 1.00 89.44 80 GLN A C 1
ATOM 616 O O . GLN A 1 80 ? 7.741 -0.470 3.832 1.00 89.44 80 GLN A O 1
ATOM 621 N N . GLN A 1 81 ? 6.388 0.209 2.184 1.00 82.12 81 GLN A N 1
ATOM 622 C CA . GLN A 1 81 ? 5.615 1.147 2.978 1.00 82.12 81 GLN A CA 1
ATOM 623 C C . GLN A 1 81 ? 4.552 0.415 3.795 1.00 82.12 81 GLN A C 1
ATOM 625 O O . GLN A 1 81 ? 3.761 -0.377 3.281 1.00 82.12 81 GLN A O 1
ATOM 630 N N . LYS A 1 82 ? 4.476 0.752 5.086 1.00 71.06 82 LYS A N 1
ATOM 631 C CA . LYS A 1 82 ? 3.476 0.223 6.032 1.00 71.06 82 LYS A CA 1
ATOM 632 C C . LYS A 1 82 ? 2.148 0.989 5.966 1.00 71.06 82 LYS A C 1
ATOM 634 O O . LYS A 1 82 ? 1.444 1.111 6.972 1.00 71.06 82 LYS A O 1
ATOM 639 N N . LEU A 1 83 ? 1.804 1.513 4.791 1.00 67.56 83 LEU A N 1
ATOM 640 C CA . LEU A 1 83 ? 0.511 2.132 4.534 1.00 67.56 83 LEU A CA 1
ATOM 641 C C . LEU A 1 83 ? -0.429 1.084 3.939 1.00 67.56 83 LEU A C 1
ATOM 643 O O . LEU A 1 83 ? -0.579 0.955 2.729 1.00 67.56 83 LEU A O 1
ATOM 647 N N . SER A 1 84 ? -1.032 0.302 4.826 1.00 68.44 84 SER A N 1
ATOM 648 C CA . SER A 1 84 ? -2.114 -0.619 4.502 1.00 68.44 84 SER A CA 1
ATOM 649 C C . SER A 1 84 ? -3.229 -0.362 5.497 1.00 68.44 84 SER A C 1
ATOM 651 O O . SER A 1 84 ? -2.976 -0.396 6.701 1.00 68.44 84 SER A O 1
ATOM 653 N N . LEU A 1 85 ? -4.427 -0.072 4.994 1.00 74.88 85 LEU A N 1
ATOM 654 C CA . LEU A 1 85 ? -5.646 -0.065 5.788 1.00 74.88 85 LEU A CA 1
ATOM 655 C C . LEU A 1 85 ? -6.407 -1.356 5.471 1.00 74.88 85 LEU A C 1
ATOM 657 O O . LEU A 1 85 ? -6.994 -1.462 4.392 1.00 74.88 85 LEU A O 1
ATOM 661 N N . PRO A 1 86 ? -6.400 -2.340 6.380 1.00 75.50 86 PRO A N 1
ATOM 662 C CA . PRO A 1 86 ? -7.145 -3.574 6.202 1.00 75.50 86 PRO A CA 1
ATOM 663 C C . PRO A 1 86 ? -8.636 -3.261 6.076 1.00 75.50 86 PRO A C 1
ATOM 665 O O . PRO A 1 86 ? -9.240 -2.664 6.973 1.00 75.50 86 PRO A O 1
ATOM 668 N N . VAL A 1 87 ? -9.225 -3.649 4.947 1.00 71.44 87 VAL A N 1
ATOM 669 C CA . VAL A 1 87 ? -10.658 -3.494 4.699 1.00 71.44 87 VAL A CA 1
ATOM 670 C C . VAL A 1 87 ? -11.361 -4.722 5.266 1.00 71.44 87 VAL A C 1
ATOM 672 O O . VAL A 1 87 ? -11.271 -5.807 4.700 1.00 71.44 87 VAL A O 1
ATOM 675 N N . SER A 1 88 ? -12.058 -4.559 6.391 1.00 82.31 88 SER A N 1
ATOM 676 C CA . SER A 1 88 ? -12.905 -5.622 6.943 1.00 82.31 88 SER A CA 1
ATOM 677 C C . SER A 1 88 ? -14.258 -5.653 6.230 1.00 82.31 88 SER A C 1
ATOM 679 O O . SER A 1 88 ? -14.865 -4.615 5.948 1.00 82.31 88 SER A O 1
ATOM 681 N N . THR A 1 89 ? -14.755 -6.857 5.956 1.00 83.69 89 THR A N 1
ATOM 682 C CA . THR A 1 89 ? -16.123 -7.084 5.470 1.00 83.69 89 THR A CA 1
ATOM 683 C C . THR A 1 89 ? -17.140 -7.155 6.610 1.00 83.69 89 THR A C 1
ATOM 685 O O . THR A 1 89 ? -18.341 -7.149 6.348 1.00 83.69 89 THR A O 1
ATOM 688 N N . HIS A 1 90 ? -16.697 -7.172 7.873 1.00 93.31 90 HIS A N 1
ATOM 689 C CA . HIS A 1 90 ? -17.588 -7.237 9.022 1.00 93.31 90 HIS A CA 1
ATOM 690 C C . HIS A 1 90 ? -18.466 -5.971 9.100 1.00 93.31 90 HIS A C 1
ATOM 692 O O . HIS A 1 90 ? -17.924 -4.866 9.227 1.00 93.31 90 HIS A O 1
ATOM 698 N N . PRO A 1 91 ? -19.810 -6.094 9.130 1.00 91.44 91 PRO A N 1
ATOM 699 C CA . PRO A 1 91 ? -20.727 -4.957 8.994 1.00 91.44 91 PRO A CA 1
ATOM 700 C C . PRO A 1 91 ? -20.457 -3.808 9.970 1.00 91.44 91 PRO A C 1
ATOM 702 O O . PRO A 1 91 ? -20.462 -2.646 9.581 1.00 91.44 91 PRO A O 1
ATOM 705 N N . LYS A 1 92 ? -20.148 -4.123 11.236 1.00 93.44 92 LYS A N 1
ATOM 706 C CA . LYS A 1 92 ? -19.851 -3.107 12.264 1.00 93.44 92 LYS A CA 1
ATOM 707 C C . LYS A 1 92 ? -18.543 -2.340 12.017 1.00 93.44 92 LYS A C 1
ATOM 709 O O . LYS A 1 92 ? -18.489 -1.146 12.294 1.00 93.44 92 LYS A O 1
ATOM 714 N N . ILE A 1 93 ? -17.500 -3.008 11.513 1.00 93.00 93 ILE A N 1
ATOM 715 C CA . ILE A 1 93 ? -16.215 -2.352 11.218 1.00 93.00 93 ILE A CA 1
ATOM 716 C C . ILE A 1 93 ? -16.349 -1.512 9.950 1.00 93.00 93 ILE A C 1
ATOM 718 O O . ILE A 1 93 ? -15.889 -0.374 9.925 1.00 93.00 93 ILE A O 1
ATOM 722 N N . ARG A 1 94 ? -17.058 -2.032 8.942 1.00 90.88 94 ARG A N 1
ATOM 723 C CA . ARG A 1 94 ? -17.405 -1.293 7.726 1.00 90.88 94 ARG A CA 1
ATOM 724 C C . ARG A 1 94 ? -18.224 -0.036 8.027 1.00 90.88 94 ARG A C 1
ATOM 726 O O . ARG A 1 94 ? -17.811 1.036 7.618 1.00 90.88 94 ARG A O 1
ATOM 733 N N . ALA A 1 95 ? -19.288 -0.132 8.824 1.00 91.19 95 ALA A N 1
ATOM 734 C CA . ALA A 1 95 ? -20.101 1.028 9.202 1.00 91.19 95 ALA A CA 1
ATOM 735 C C . ALA A 1 95 ? -19.284 2.121 9.918 1.00 91.19 95 ALA A C 1
ATOM 737 O O . ALA A 1 95 ? -19.470 3.308 9.665 1.00 91.19 95 ALA A O 1
ATOM 738 N N . MET A 1 96 ? -18.350 1.728 10.792 1.00 92.56 96 MET A N 1
ATOM 739 C CA . MET A 1 96 ? -17.433 2.672 11.438 1.00 92.56 96 MET A CA 1
ATOM 740 C C . MET A 1 96 ? -16.464 3.314 10.438 1.00 92.56 96 MET A C 1
ATOM 742 O O . MET A 1 96 ? -16.203 4.510 10.533 1.00 92.56 96 MET A O 1
ATOM 746 N N . ALA A 1 97 ? -15.937 2.537 9.488 1.00 90.44 97 ALA A N 1
ATOM 747 C CA . ALA A 1 97 ? -15.081 3.047 8.420 1.00 90.44 97 ALA A CA 1
ATOM 748 C C . ALA A 1 97 ? -15.822 4.053 7.540 1.00 90.44 97 ALA A C 1
ATOM 750 O O . ALA A 1 97 ? -15.333 5.162 7.363 1.00 90.44 97 ALA A O 1
ATOM 751 N N . ASP A 1 98 ? -17.012 3.699 7.060 1.00 89.75 98 ASP A N 1
ATOM 752 C CA . ASP A 1 98 ? -17.820 4.541 6.177 1.00 89.75 98 ASP A CA 1
ATOM 753 C C . ASP A 1 98 ? -18.171 5.874 6.857 1.00 89.75 98 ASP A C 1
ATOM 755 O O . ASP A 1 98 ? -17.995 6.941 6.269 1.00 89.75 98 ASP A O 1
ATOM 759 N N . ALA A 1 99 ? -18.563 5.836 8.135 1.00 91.88 99 ALA A N 1
ATOM 760 C CA . ALA A 1 99 ? -18.852 7.042 8.904 1.00 91.88 99 ALA A CA 1
ATOM 761 C C . ALA A 1 99 ? -17.612 7.940 9.092 1.00 91.88 99 ALA A C 1
ATOM 763 O O . ALA A 1 99 ? -17.695 9.146 8.871 1.00 91.88 99 ALA A O 1
ATOM 764 N N . LEU A 1 100 ? -16.448 7.368 9.423 1.00 90.81 100 LEU A N 1
ATOM 765 C CA . LEU A 1 100 ? -15.197 8.128 9.566 1.00 90.81 100 LEU A CA 1
ATOM 766 C C . LEU A 1 100 ? -14.643 8.645 8.228 1.00 90.81 100 LEU A C 1
ATOM 768 O O . LEU A 1 100 ? -13.920 9.635 8.218 1.00 90.81 100 LEU A O 1
ATOM 772 N N . VAL A 1 101 ? -14.966 7.995 7.107 1.00 88.06 101 VAL A N 1
ATOM 773 C CA . VAL A 1 101 ? -14.669 8.514 5.762 1.00 88.06 101 VAL A CA 1
ATOM 774 C C . VAL A 1 101 ? -15.588 9.684 5.423 1.00 88.06 101 VAL A C 1
ATOM 776 O O . VAL A 1 101 ? -15.118 10.657 4.846 1.00 88.06 101 VAL A O 1
ATOM 779 N N . SER A 1 102 ? -16.875 9.611 5.784 1.00 88.31 102 SER A N 1
ATOM 780 C CA . SER A 1 102 ? -17.836 10.692 5.519 1.00 88.31 102 SER A CA 1
ATOM 781 C C . SER A 1 102 ? -17.628 11.938 6.385 1.00 88.31 102 SER A C 1
ATOM 783 O O . SER A 1 102 ? -17.950 13.033 5.941 1.00 88.31 102 SER A O 1
ATOM 785 N N . GLN A 1 103 ? -17.099 11.773 7.602 1.00 89.56 103 GLN A N 1
ATOM 786 C CA . GLN A 1 103 ? -16.834 12.853 8.561 1.00 89.56 103 GLN A CA 1
ATOM 787 C C . GLN A 1 103 ? -15.428 12.676 9.167 1.00 89.56 103 GLN A C 1
ATOM 789 O O . GLN A 1 103 ? -15.295 12.218 10.309 1.00 89.56 103 GLN A O 1
ATOM 794 N N . PRO A 1 104 ? -14.351 12.989 8.418 1.00 85.94 104 PRO A N 1
ATOM 795 C CA . PRO A 1 104 ? -12.961 12.797 8.864 1.00 85.94 104 PRO A CA 1
ATOM 796 C C . PRO A 1 104 ? -12.585 13.620 10.111 1.00 85.94 104 PRO A C 1
ATOM 798 O O . PRO A 1 104 ? -11.623 13.330 10.837 1.00 85.94 104 PRO A O 1
ATOM 801 N N . GLU A 1 105 ? -13.340 14.678 10.385 1.00 86.62 105 GLU A N 1
ATOM 802 C CA . GLU A 1 105 ? -13.238 15.509 11.573 1.00 86.62 105 GLU A CA 1
ATOM 803 C C . GLU A 1 105 ? -13.807 14.839 12.828 1.00 86.62 105 GLU A C 1
ATOM 805 O O . GLU A 1 105 ? -13.374 15.211 13.918 1.00 86.62 105 GLU A O 1
ATOM 810 N N . ASP A 1 106 ? -14.663 13.809 12.720 1.00 88.88 106 ASP A N 1
ATOM 811 C CA . ASP A 1 106 ? -15.298 13.154 13.873 1.00 88.88 106 ASP A CA 1
ATOM 812 C C . ASP A 1 106 ? -14.230 12.708 14.881 1.00 88.88 106 ASP A C 1
ATOM 814 O O . ASP A 1 106 ? -13.415 11.826 14.606 1.00 88.88 106 ASP A O 1
ATOM 818 N N . ARG A 1 107 ? -14.212 13.336 16.067 1.00 87.56 107 ARG A N 1
ATOM 819 C CA . ARG A 1 107 ? -13.281 13.048 17.172 1.00 87.56 107 ARG A CA 1
ATOM 820 C C . ARG A 1 107 ? -13.803 12.010 18.166 1.00 87.56 107 ARG A C 1
ATOM 822 O O . ARG A 1 107 ? -13.156 11.790 19.187 1.00 87.56 107 ARG A O 1
ATOM 829 N N . SER A 1 108 ? -14.891 11.310 17.845 1.00 92.94 108 SER A N 1
ATOM 830 C CA . SER A 1 108 ? -15.507 10.284 18.690 1.00 92.94 108 SER A CA 1
ATOM 831 C C . SER A 1 108 ? -14.485 9.300 19.248 1.00 92.94 108 SER A C 1
ATOM 833 O O . SER A 1 108 ? -13.639 8.745 18.535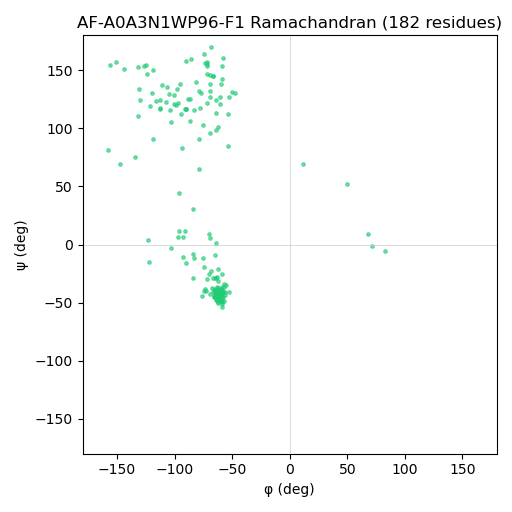 1.00 92.94 108 SER A O 1
ATOM 835 N N . THR A 1 109 ? -14.565 9.094 20.560 1.00 93.88 109 THR A N 1
ATOM 836 C CA . THR A 1 109 ? -13.680 8.183 21.284 1.00 93.88 109 THR A CA 1
ATOM 837 C C . THR A 1 109 ? -14.061 6.731 21.012 1.00 93.88 109 THR A C 1
ATOM 839 O O . THR A 1 109 ? -15.166 6.423 20.562 1.00 93.88 109 THR A O 1
ATOM 842 N N . PHE A 1 110 ? -13.158 5.807 21.337 1.00 94.56 110 PHE A N 1
ATOM 843 C CA . PHE A 1 110 ? -13.423 4.375 21.194 1.00 94.56 110 PHE A CA 1
ATOM 844 C C . PHE A 1 110 ? -14.667 3.917 21.975 1.00 94.56 110 PHE A C 1
ATOM 846 O O . PHE A 1 110 ? -15.465 3.127 21.476 1.00 94.56 110 PHE A O 1
ATOM 853 N N . LYS A 1 111 ? -14.890 4.496 23.161 1.00 96.19 111 LYS A N 1
ATOM 854 C CA . LYS A 1 111 ? -16.086 4.283 23.984 1.00 96.19 111 LYS A CA 1
ATOM 855 C C . LYS A 1 111 ? -17.373 4.725 23.288 1.00 96.19 111 LYS A C 1
ATOM 857 O O . LYS A 1 111 ? -18.387 4.034 23.372 1.00 96.19 111 LYS A O 1
ATOM 862 N N . VAL A 1 112 ? -17.342 5.863 22.595 1.00 96.38 112 VAL A N 1
ATOM 863 C CA . VAL A 1 112 ? -18.488 6.348 21.809 1.00 96.38 112 VAL A CA 1
ATOM 864 C C . VAL A 1 112 ? -18.775 5.392 20.652 1.00 96.38 112 VAL A C 1
ATOM 866 O O . VAL A 1 112 ? -19.926 5.012 20.455 1.00 96.38 112 VAL A O 1
ATOM 869 N N . TRP A 1 113 ? -17.741 4.922 19.950 1.00 95.81 113 TRP A N 1
ATOM 870 C CA . TRP A 1 113 ? -17.891 3.925 18.886 1.00 95.81 113 TRP A CA 1
ATOM 871 C C . TRP A 1 113 ? -18.447 2.593 19.383 1.00 95.81 113 TRP A C 1
ATOM 873 O O . TRP A 1 113 ? -19.349 2.038 18.760 1.00 95.81 113 TRP A O 1
ATOM 883 N N . ALA A 1 114 ? -17.982 2.108 20.534 1.00 96.31 114 ALA A N 1
ATOM 884 C CA . ALA A 1 114 ? -18.516 0.900 21.153 1.00 96.31 114 ALA A CA 1
ATOM 885 C C . ALA A 1 114 ? -20.026 1.030 21.419 1.00 96.31 114 ALA A C 1
ATOM 887 O O . ALA A 1 114 ? -20.797 0.153 21.027 1.00 96.31 114 ALA A O 1
ATOM 888 N N . LYS A 1 115 ? -20.465 2.172 21.969 1.00 96.25 115 LYS A N 1
ATOM 889 C CA . LYS A 1 115 ? -21.892 2.469 22.167 1.00 96.25 115 LYS A CA 1
ATOM 890 C C . LYS A 1 115 ? -22.671 2.528 20.849 1.00 96.25 115 LYS A C 1
ATOM 892 O O . LYS A 1 115 ? -23.688 1.852 20.739 1.00 96.25 115 LYS A O 1
ATOM 897 N N . ARG A 1 116 ? -22.185 3.276 19.847 1.00 95.12 116 ARG A N 1
ATOM 898 C CA . ARG A 1 116 ? -22.826 3.400 18.518 1.00 95.12 116 ARG A CA 1
ATOM 899 C C . ARG A 1 116 ? -23.018 2.043 17.834 1.00 95.12 116 ARG A C 1
ATOM 901 O O . ARG A 1 116 ? -24.009 1.834 17.149 1.00 95.12 116 ARG A O 1
ATOM 908 N N . LEU A 1 117 ? -22.088 1.113 18.045 1.00 95.12 117 LEU A N 1
ATOM 909 C CA . LEU A 1 117 ? -22.106 -0.227 17.453 1.00 95.12 117 LEU A CA 1
ATOM 910 C C . LEU A 1 117 ? -22.787 -1.287 18.338 1.00 95.12 117 LEU A C 1
ATOM 912 O O . LEU A 1 117 ? -22.725 -2.478 18.006 1.00 95.12 117 LEU A O 1
ATOM 916 N N . ALA A 1 118 ? -23.400 -0.889 19.460 1.00 95.75 118 ALA A N 1
ATOM 917 C CA . ALA A 1 118 ? -23.988 -1.784 20.460 1.00 95.75 118 ALA A CA 1
ATOM 918 C C . ALA A 1 118 ? -23.016 -2.902 20.895 1.00 95.75 118 ALA A C 1
ATOM 920 O O . ALA A 1 118 ? -23.311 -4.096 20.804 1.00 95.75 118 ALA A O 1
ATOM 921 N N . LEU A 1 119 ? -21.802 -2.515 21.296 1.00 95.88 119 LEU A N 1
ATOM 922 C CA . LEU A 1 119 ? -20.751 -3.397 21.801 1.00 95.88 119 LEU A CA 1
ATOM 923 C C . LEU A 1 119 ? -20.159 -2.837 23.098 1.00 95.88 119 LEU A C 1
ATOM 925 O O . LEU A 1 119 ? -20.102 -1.628 23.309 1.00 95.88 119 LEU A O 1
ATOM 929 N N . SER A 1 120 ? -19.633 -3.719 23.947 1.00 97.31 120 SER A N 1
ATOM 930 C CA . SER A 1 120 ? -18.686 -3.290 24.978 1.00 97.31 120 SER A CA 1
ATOM 931 C C . SER A 1 120 ? -17.341 -2.922 24.345 1.00 97.31 120 SER A C 1
ATOM 933 O O . SER A 1 120 ? -16.969 -3.477 23.307 1.00 97.31 120 SER A O 1
ATOM 935 N N . GLU A 1 121 ? -16.568 -2.039 24.984 1.00 97.12 121 GLU A N 1
ATOM 936 C CA . GLU A 1 121 ? -15.232 -1.646 24.500 1.00 97.12 121 GLU A CA 1
ATOM 937 C C . GLU A 1 121 ? -14.316 -2.866 24.314 1.00 97.12 121 GLU A C 1
ATOM 939 O O . GLU A 1 121 ? -13.647 -2.997 23.291 1.00 97.12 121 GLU A O 1
ATOM 944 N N . ARG A 1 122 ? -14.369 -3.832 25.242 1.00 96.56 122 ARG A N 1
ATOM 945 C CA . ARG A 1 122 ? -13.638 -5.106 25.139 1.00 96.56 122 ARG A CA 1
ATOM 946 C C . ARG A 1 122 ? -14.037 -5.910 23.898 1.00 96.56 122 ARG A C 1
ATOM 948 O O . ARG A 1 122 ? -13.175 -6.477 23.227 1.00 96.56 122 ARG A O 1
ATOM 955 N N . SER A 1 123 ? -15.333 -5.965 23.588 1.00 96.69 123 SER A N 1
ATOM 956 C CA . SER A 1 123 ? -15.832 -6.693 22.415 1.00 96.69 123 SER A CA 1
ATOM 957 C C . SER A 1 123 ? -15.418 -6.012 21.118 1.00 96.69 123 SER A C 1
ATOM 959 O O . SER A 1 123 ? -14.966 -6.695 20.201 1.00 96.69 123 SER A O 1
ATOM 961 N N . LEU A 1 124 ? -15.503 -4.679 21.059 1.00 96.44 124 LEU A N 1
ATOM 962 C CA . LEU A 1 124 ? -15.053 -3.913 19.900 1.00 96.44 124 LEU A CA 1
ATOM 963 C C . LEU A 1 124 ? -13.534 -4.024 19.704 1.00 96.44 124 LEU A C 1
ATOM 965 O O . LEU A 1 124 ? -13.087 -4.175 18.573 1.00 96.44 124 LEU A O 1
ATOM 969 N N . ALA A 1 125 ? -12.737 -4.014 20.777 1.00 95.38 125 ALA A N 1
ATOM 970 C CA . ALA A 1 125 ? -11.278 -4.106 20.681 1.00 95.38 125 ALA A CA 1
ATOM 971 C C . ALA A 1 125 ? -10.841 -5.459 20.115 1.00 95.38 125 ALA A C 1
ATOM 973 O O . ALA A 1 125 ? -10.020 -5.524 19.202 1.00 95.38 125 ALA A O 1
ATOM 974 N N . ARG A 1 126 ? -11.452 -6.542 20.611 1.00 95.50 126 ARG A N 1
ATOM 975 C CA . ARG A 1 126 ? -11.220 -7.893 20.095 1.00 95.50 126 ARG A CA 1
ATOM 976 C C . ARG A 1 126 ? -11.674 -8.034 18.644 1.00 95.50 126 ARG A C 1
ATOM 978 O O . ARG A 1 126 ? -10.972 -8.664 17.861 1.00 95.50 126 ARG A O 1
ATOM 985 N N . LEU A 1 127 ? -12.821 -7.450 18.286 1.00 94.50 127 LEU A N 1
ATOM 986 C CA . LEU A 1 127 ? -13.312 -7.456 16.909 1.00 94.50 127 LEU A CA 1
ATOM 987 C C . LEU A 1 127 ? -12.351 -6.710 15.976 1.00 94.50 127 LEU A C 1
ATOM 989 O O . LEU A 1 127 ? -11.962 -7.258 14.955 1.00 94.50 127 LEU A O 1
ATOM 993 N N . MET A 1 128 ? -11.907 -5.510 16.353 1.00 93.31 128 MET A N 1
ATOM 994 C CA . MET A 1 128 ? -10.939 -4.723 15.584 1.00 93.31 128 MET A CA 1
ATOM 995 C C . MET A 1 128 ? -9.640 -5.483 15.348 1.00 93.31 128 MET A C 1
ATOM 997 O O . MET A 1 128 ? -9.181 -5.573 14.211 1.00 93.31 128 MET A O 1
ATOM 1001 N N . LEU A 1 129 ? -9.069 -6.071 16.400 1.00 92.44 129 LEU A N 1
ATOM 1002 C CA . LEU A 1 129 ? -7.823 -6.818 16.275 1.00 92.44 129 LEU A CA 1
ATOM 1003 C C . LEU A 1 129 ? -7.997 -8.069 15.405 1.00 92.44 129 LEU A C 1
ATOM 1005 O O . LEU A 1 129 ? -7.135 -8.357 14.585 1.00 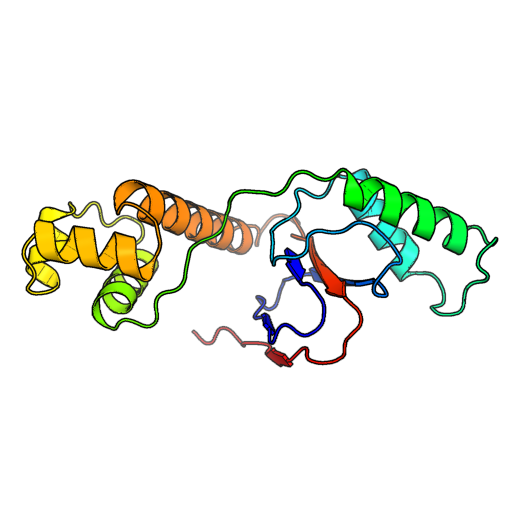92.44 129 LEU A O 1
ATOM 1009 N N . ARG A 1 130 ? -9.119 -8.785 15.540 1.00 92.12 130 ARG A N 1
ATOM 1010 C CA . ARG A 1 130 ? -9.424 -9.966 14.720 1.00 92.12 130 ARG A CA 1
ATOM 1011 C C . ARG A 1 130 ? -9.602 -9.614 13.242 1.00 92.12 130 ARG A C 1
ATOM 1013 O O . ARG A 1 130 ? -9.087 -10.321 12.388 1.00 92.12 130 ARG A O 1
ATOM 1020 N N . GLU A 1 131 ? -10.345 -8.551 12.957 1.00 91.31 131 GLU A N 1
ATOM 1021 C CA . GLU A 1 131 ? -10.749 -8.187 11.596 1.00 91.31 131 GLU A CA 1
ATOM 1022 C C . GLU A 1 131 ? -9.687 -7.382 10.844 1.00 91.31 131 GLU A C 1
ATOM 1024 O O . GLU A 1 131 ? -9.62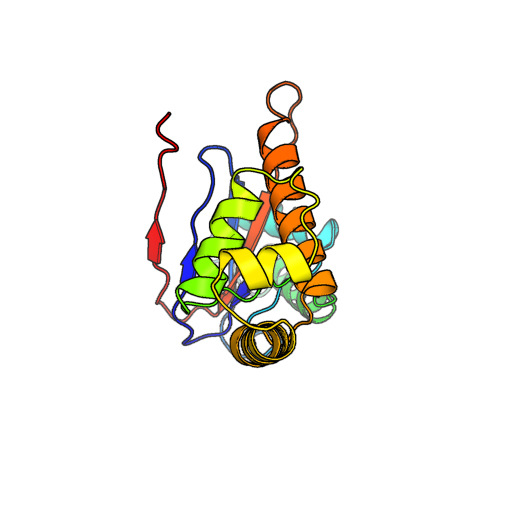2 -7.430 9.620 1.00 91.31 131 GLU A O 1
ATOM 1029 N N . THR A 1 132 ? -8.867 -6.611 11.563 1.00 89.06 132 THR A N 1
ATOM 1030 C CA . THR A 1 132 ? -7.901 -5.684 10.953 1.00 89.06 132 THR A CA 1
ATOM 1031 C C . THR A 1 132 ? -6.460 -5.949 11.374 1.00 89.06 132 THR A C 1
ATOM 1033 O O . THR A 1 132 ? -5.545 -5.423 10.758 1.00 89.06 132 THR A O 1
ATOM 1036 N N . GLY A 1 133 ? -6.210 -6.722 12.432 1.00 88.00 133 GLY A N 1
ATOM 1037 C CA . GLY A 1 133 ? -4.864 -6.876 12.995 1.00 88.00 133 GLY A CA 1
ATOM 1038 C C . GLY A 1 133 ? -4.317 -5.609 13.667 1.00 88.00 133 GLY A C 1
ATOM 1039 O O . GLY A 1 133 ? -3.141 -5.566 14.025 1.00 88.00 133 GLY A O 1
ATOM 1040 N N . LEU A 1 134 ? -5.142 -4.570 13.847 1.00 89.88 134 LEU A N 1
ATOM 1041 C CA . LEU A 1 134 ? -4.732 -3.261 14.349 1.00 89.88 134 LEU A CA 1
ATOM 1042 C C . LEU A 1 134 ? -5.579 -2.815 15.544 1.00 89.88 134 LEU A C 1
ATOM 1044 O O . LEU A 1 134 ? -6.749 -3.170 15.696 1.00 89.88 134 LEU A O 1
ATOM 1048 N N . THR A 1 135 ? -4.986 -1.972 16.389 1.00 92.38 135 THR A N 1
ATOM 1049 C CA . THR A 1 135 ? -5.731 -1.222 17.405 1.00 92.38 135 THR A CA 1
ATOM 1050 C C . THR A 1 135 ? -6.532 -0.099 16.746 1.00 92.38 135 THR A C 1
ATOM 1052 O O . THR A 1 135 ? -6.163 0.400 15.682 1.00 92.38 135 THR A O 1
ATOM 1055 N N . PHE A 1 136 ? -7.604 0.357 17.401 1.00 90.88 136 PHE A N 1
ATOM 1056 C CA . PHE A 1 136 ? -8.448 1.431 16.867 1.00 90.88 136 PHE A CA 1
ATOM 1057 C C . PHE A 1 136 ? -7.678 2.717 16.553 1.00 90.88 136 PHE A C 1
ATOM 1059 O O . PHE A 1 136 ? -7.874 3.286 15.485 1.00 90.88 136 PHE A O 1
ATOM 1066 N N . GLY A 1 137 ? -6.773 3.148 17.437 1.00 90.12 137 GLY A N 1
ATOM 1067 C CA . GLY A 1 137 ? -5.971 4.353 17.212 1.00 90.12 137 GLY A CA 1
ATOM 1068 C C . GLY A 1 137 ? -5.101 4.250 15.957 1.00 90.12 137 GLY A C 1
ATOM 1069 O O . GLY A 1 137 ? -5.143 5.138 15.109 1.00 90.12 137 GLY A O 1
ATOM 1070 N N . ARG A 1 138 ? -4.376 3.134 15.795 1.00 89.19 138 ARG A N 1
ATOM 1071 C CA . ARG A 1 138 ? -3.509 2.906 14.630 1.00 89.19 138 ARG A CA 1
ATOM 1072 C C . ARG A 1 138 ? -4.310 2.777 13.336 1.00 89.19 138 ARG A C 1
ATOM 1074 O O . ARG A 1 138 ? -3.944 3.380 12.331 1.00 89.19 138 ARG A O 1
ATOM 1081 N N . TRP A 1 139 ? -5.410 2.029 13.372 1.00 91.06 139 TRP A N 1
ATOM 1082 C CA . TRP A 1 139 ? -6.306 1.873 12.230 1.00 91.06 139 TRP A CA 1
ATOM 1083 C C . TRP A 1 139 ? -6.915 3.216 11.803 1.00 91.06 139 TRP A C 1
ATOM 1085 O O . TRP A 1 139 ? -6.865 3.576 10.629 1.00 91.06 139 TRP A O 1
ATOM 1095 N N . ARG A 1 140 ? -7.405 4.016 12.758 1.00 90.44 140 ARG A N 1
ATOM 1096 C CA . ARG A 1 140 ? -7.978 5.339 12.482 1.00 90.44 140 ARG A CA 1
ATOM 1097 C C . ARG A 1 140 ? -6.939 6.325 11.949 1.00 90.44 140 ARG A C 1
ATOM 1099 O O . ARG A 1 140 ? -7.246 7.096 11.048 1.00 90.44 140 ARG A O 1
ATOM 1106 N N . GLN A 1 141 ? -5.710 6.285 12.463 1.00 88.94 141 GLN A N 1
ATOM 1107 C CA . GLN A 1 141 ? -4.612 7.101 11.943 1.00 88.94 141 GLN A CA 1
ATOM 1108 C C . GLN A 1 141 ? -4.319 6.778 10.471 1.00 88.94 141 GLN A C 1
ATOM 1110 O O . GLN A 1 141 ? -4.186 7.692 9.661 1.00 88.94 141 GLN A O 1
ATOM 1115 N N . GLN A 1 142 ? -4.253 5.492 10.111 1.00 88.75 142 GLN A N 1
ATOM 1116 C CA . GLN A 1 142 ? -4.061 5.078 8.719 1.00 88.75 142 GLN A CA 1
ATOM 1117 C C . GLN A 1 142 ? -5.243 5.484 7.833 1.00 88.75 142 GLN A C 1
ATOM 1119 O O . GLN A 1 142 ? -5.022 5.962 6.724 1.00 88.75 142 GLN A O 1
ATOM 1124 N N . LEU A 1 143 ? -6.479 5.354 8.329 1.00 87.94 143 LEU A N 1
ATOM 1125 C CA . LEU A 1 143 ? -7.674 5.805 7.618 1.00 87.94 143 LEU A CA 1
ATOM 1126 C C . LEU A 1 143 ? -7.607 7.306 7.318 1.00 87.94 143 LEU A C 1
ATOM 1128 O O . LEU A 1 143 ? -7.755 7.703 6.167 1.00 87.94 143 LEU A O 1
ATOM 1132 N N . HIS A 1 144 ? -7.331 8.134 8.328 1.00 87.38 144 HIS A N 1
ATOM 1133 C CA . HIS A 1 144 ? -7.225 9.582 8.149 1.00 87.38 144 HIS A CA 1
ATOM 1134 C C . HIS A 1 144 ? -6.093 9.969 7.196 1.00 87.38 144 HIS A C 1
ATOM 1136 O O . HIS A 1 144 ? -6.266 10.890 6.408 1.00 87.38 144 HIS A O 1
ATOM 1142 N N . LEU A 1 145 ? -4.954 9.270 7.232 1.00 85.06 145 LEU A N 1
ATOM 1143 C CA . LEU A 1 145 ? -3.864 9.519 6.290 1.00 85.06 145 LEU A CA 1
ATOM 1144 C C . LEU A 1 145 ? -4.294 9.223 4.847 1.00 85.06 145 LEU A C 1
ATOM 1146 O O . LEU A 1 145 ? -4.017 10.015 3.955 1.00 85.06 145 LEU A O 1
ATOM 1150 N N . ILE A 1 146 ? -5.012 8.121 4.616 1.00 82.94 146 ILE A N 1
ATOM 1151 C CA . ILE A 1 146 ? -5.545 7.776 3.290 1.00 82.94 146 ILE A CA 1
ATOM 1152 C C . ILE A 1 146 ? -6.572 8.812 2.822 1.00 82.94 146 ILE A C 1
ATOM 1154 O O . ILE A 1 146 ? -6.519 9.235 1.669 1.00 82.94 146 ILE A O 1
ATOM 1158 N N . VAL A 1 147 ? -7.478 9.242 3.705 1.00 83.56 147 VAL A N 1
ATOM 1159 C CA . VAL A 1 147 ? -8.460 10.288 3.388 1.00 83.56 147 VAL A CA 1
ATOM 1160 C C . VAL A 1 147 ? -7.756 11.609 3.075 1.00 83.56 147 VAL A C 1
ATOM 1162 O O . VAL A 1 147 ? -8.021 12.192 2.034 1.00 83.56 147 VAL A O 1
ATOM 1165 N N . ALA A 1 148 ? -6.794 12.042 3.891 1.00 82.06 148 ALA A N 1
ATOM 1166 C CA . ALA A 1 148 ? -6.036 13.266 3.643 1.00 82.06 148 ALA A CA 1
ATOM 1167 C C . ALA A 1 148 ? -5.264 13.214 2.316 1.00 82.06 148 ALA A C 1
ATOM 1169 O O . ALA A 1 148 ? -5.260 14.189 1.575 1.00 82.06 148 ALA A O 1
ATOM 1170 N N . LEU A 1 149 ? -4.646 12.077 1.977 1.00 76.88 149 LEU A N 1
ATOM 1171 C CA . LEU A 1 149 ? -3.986 11.893 0.680 1.00 76.88 149 LEU A CA 1
ATOM 1172 C C . LEU A 1 149 ? -4.979 11.981 -0.487 1.00 76.88 149 LEU A C 1
ATOM 1174 O O . LEU A 1 149 ? -4.641 12.552 -1.522 1.00 76.88 149 LEU A O 1
ATOM 1178 N N . ARG A 1 150 ? -6.196 11.446 -0.321 1.00 73.25 150 ARG A N 1
ATOM 1179 C CA . ARG A 1 150 ? -7.274 11.572 -1.308 1.00 73.25 150 ARG A CA 1
ATOM 1180 C C . ARG A 1 150 ? -7.703 13.030 -1.477 1.00 73.25 150 ARG A C 1
ATOM 1182 O O . ARG A 1 150 ? -7.762 13.484 -2.613 1.00 73.25 150 ARG A O 1
ATOM 1189 N N . GLU A 1 151 ? -7.935 13.745 -0.378 1.00 74.06 151 GLU A N 1
ATOM 1190 C CA . GLU A 1 151 ? -8.332 15.160 -0.393 1.00 74.06 151 GLU A CA 1
ATOM 1191 C C . GLU A 1 151 ? -7.237 16.061 -0.981 1.00 74.06 151 GLU A C 1
ATOM 1193 O O . GLU A 1 151 ? -7.511 16.954 -1.775 1.00 74.06 151 GLU A O 1
ATOM 1198 N N . LEU A 1 152 ? -5.965 15.799 -0.664 1.00 69.75 152 LEU A N 1
ATOM 1199 C CA . LEU A 1 152 ? -4.836 16.503 -1.277 1.00 69.75 152 LEU A CA 1
ATOM 1200 C C . LEU A 1 152 ? -4.789 16.258 -2.787 1.00 69.75 152 LEU A C 1
ATOM 1202 O O . LEU A 1 152 ? -4.626 17.201 -3.555 1.00 69.75 152 LEU A O 1
ATOM 1206 N N . ALA A 1 153 ? -4.981 15.013 -3.227 1.00 65.62 153 ALA A N 1
ATOM 1207 C CA . ALA A 1 153 ? -5.040 14.687 -4.648 1.00 65.62 153 ALA A CA 1
ATOM 1208 C C . ALA A 1 153 ? -6.239 15.341 -5.364 1.00 65.62 153 ALA A C 1
ATOM 1210 O O . ALA A 1 153 ? -6.136 15.639 -6.555 1.00 65.62 153 ALA A O 1
ATOM 1211 N N . SER A 1 154 ? -7.354 15.590 -4.665 1.00 60.09 154 SER A N 1
ATOM 1212 C CA . SER A 1 154 ? -8.536 16.271 -5.213 1.00 60.09 154 SER A CA 1
ATOM 1213 C C . SER A 1 154 ? -8.542 17.792 -5.056 1.00 60.09 154 SER A C 1
ATOM 1215 O O . SER A 1 154 ? -9.334 18.427 -5.736 1.00 60.09 154 SER A O 1
ATOM 1217 N N . CYS A 1 155 ? -7.702 18.385 -4.202 1.00 46.59 155 CYS A N 1
ATOM 1218 C CA . CYS A 1 155 ? -7.577 19.843 -4.026 1.00 46.59 155 CYS A CA 1
ATOM 1219 C C . CYS A 1 155 ? -6.487 20.484 -4.899 1.00 46.59 155 CYS A C 1
ATOM 1221 O O . CYS A 1 155 ? -6.442 21.703 -5.036 1.00 46.59 155 CYS A O 1
ATOM 1223 N N . ILE A 1 156 ? -5.630 19.692 -5.545 1.00 52.12 156 ILE A N 1
ATOM 1224 C CA . ILE A 1 156 ? -4.595 20.170 -6.485 1.00 52.12 156 ILE A CA 1
ATOM 1225 C C . ILE A 1 156 ? -5.194 20.701 -7.818 1.00 52.12 156 ILE A C 1
ATOM 1227 O O . ILE A 1 156 ? -4.486 21.073 -8.754 1.00 52.12 156 ILE A O 1
ATOM 1231 N N . THR A 1 157 ? -6.517 20.836 -7.894 1.00 48.16 157 THR A N 1
ATOM 1232 C CA . THR A 1 157 ? -7.316 21.268 -9.055 1.00 48.16 157 THR A CA 1
ATOM 1233 C C . THR A 1 157 ? -7.068 22.705 -9.533 1.00 48.16 157 THR A C 1
ATOM 1235 O O . THR A 1 157 ? -7.674 23.114 -10.517 1.00 48.16 157 THR A O 1
ATOM 1238 N N . THR A 1 158 ? -6.162 23.475 -8.924 1.00 43.75 158 THR A N 1
ATOM 1239 C CA . THR A 1 158 ? -5.748 24.801 -9.435 1.00 43.75 158 THR A CA 1
ATOM 1240 C C . THR A 1 158 ? -4.246 24.945 -9.697 1.00 43.75 158 THR A C 1
ATOM 1242 O O . THR A 1 158 ? -3.802 26.007 -10.126 1.00 43.75 158 THR A O 1
ATOM 1245 N N . GLY A 1 159 ? -3.451 23.882 -9.535 1.00 38.28 159 GLY A N 1
ATOM 1246 C CA . GLY A 1 159 ? -2.009 23.945 -9.770 1.00 38.28 159 GLY A CA 1
ATOM 1247 C C . GLY A 1 159 ? -1.397 22.580 -10.047 1.00 38.28 159 GLY A C 1
ATOM 1248 O O . GLY A 1 159 ? -0.837 21.973 -9.147 1.00 38.28 159 GLY A O 1
ATOM 1249 N N . SER A 1 160 ? -1.519 22.110 -11.292 1.00 35.88 160 SER A N 1
ATOM 1250 C CA . SER A 1 160 ? -0.705 21.077 -11.961 1.00 35.88 160 SER A CA 1
ATOM 1251 C C . SER A 1 160 ? 0.249 20.244 -11.075 1.00 35.88 160 SER A C 1
ATOM 1253 O O . SER A 1 160 ? 1.470 20.307 -11.234 1.00 35.88 160 SER A O 1
ATOM 1255 N N . ALA A 1 161 ? -0.282 19.377 -10.211 1.00 39.78 161 ALA A N 1
ATOM 1256 C CA . ALA A 1 161 ? 0.472 18.244 -9.681 1.00 39.78 161 ALA A CA 1
ATOM 1257 C C . ALA A 1 161 ? -0.237 16.949 -10.094 1.00 39.78 161 ALA A C 1
ATOM 1259 O O . ALA A 1 161 ? -1.133 16.434 -9.430 1.00 39.78 161 ALA A O 1
ATOM 1260 N N . SER A 1 162 ? 0.172 16.438 -11.256 1.00 45.62 162 SER A N 1
ATOM 1261 C CA . SER A 1 162 ? -0.202 15.120 -11.759 1.00 45.62 162 SER A CA 1
ATOM 1262 C C . SER A 1 162 ? 0.367 14.052 -10.816 1.00 45.62 162 SER A C 1
ATOM 1264 O O . SER A 1 162 ? 1.556 13.716 -10.853 1.00 45.62 162 SER A O 1
ATOM 1266 N N . GLY A 1 163 ? -0.473 13.548 -9.911 1.00 48.50 163 GLY A N 1
ATOM 1267 C CA . GLY A 1 163 ? -0.150 12.400 -9.073 1.00 48.50 163 GLY A CA 1
ATOM 1268 C C . GLY A 1 163 ? -0.079 11.141 -9.933 1.00 48.50 163 GLY A C 1
ATOM 1269 O O . GLY A 1 163 ? -1.101 10.526 -10.226 1.00 48.50 163 GLY A O 1
ATOM 1270 N N . ARG A 1 164 ? 1.127 10.760 -10.365 1.00 54.00 164 ARG A N 1
ATOM 1271 C CA . ARG A 1 164 ? 1.358 9.478 -11.042 1.00 54.00 164 ARG A CA 1
ATOM 1272 C C . ARG A 1 164 ? 1.393 8.355 -10.016 1.00 54.00 164 ARG A C 1
ATOM 1274 O O . ARG A 1 164 ? 2.285 8.328 -9.170 1.00 54.00 164 ARG A O 1
ATOM 1281 N N . VAL A 1 165 ? 0.459 7.415 -10.114 1.00 58.81 165 VAL A N 1
ATOM 1282 C CA . VAL A 1 165 ? 0.480 6.188 -9.311 1.00 58.81 165 VAL A CA 1
ATOM 1283 C C . VAL A 1 165 ? 1.060 5.070 -10.168 1.00 58.81 165 VAL A C 1
ATOM 1285 O O . VAL A 1 165 ? 0.522 4.734 -11.221 1.00 58.81 165 VAL A O 1
ATOM 1288 N N . LEU A 1 166 ? 2.167 4.486 -9.710 1.00 67.25 166 LEU A N 1
ATOM 1289 C CA . LEU A 1 166 ? 2.763 3.312 -10.338 1.00 67.25 166 LEU A CA 1
ATOM 1290 C C . LEU A 1 166 ? 2.171 2.044 -9.715 1.00 67.25 166 LEU A C 1
ATOM 1292 O O . LEU A 1 166 ? 2.332 1.781 -8.513 1.00 67.25 166 LEU A O 1
ATOM 1296 N N . MET A 1 167 ? 1.473 1.262 -10.533 1.00 71.81 167 MET A N 1
ATOM 1297 C CA . MET A 1 167 ? 1.064 -0.097 -10.209 1.00 71.81 167 MET A CA 1
ATOM 1298 C C . MET A 1 167 ? 2.026 -1.068 -10.892 1.00 71.81 167 MET A C 1
ATOM 1300 O O . MET A 1 167 ? 2.312 -0.951 -12.077 1.00 71.81 167 MET A O 1
ATOM 1304 N N . ILE A 1 168 ? 2.567 -1.994 -10.115 1.00 72.50 168 ILE A N 1
ATOM 1305 C CA . ILE A 1 168 ? 3.530 -2.988 -10.564 1.00 72.50 168 ILE A CA 1
ATOM 1306 C C . ILE A 1 168 ? 2.892 -4.335 -10.272 1.00 72.50 168 ILE A C 1
ATOM 1308 O O . ILE A 1 168 ? 2.558 -4.628 -9.123 1.00 72.50 168 ILE A O 1
ATOM 1312 N N . CYS A 1 169 ? 2.684 -5.122 -11.312 1.00 73.62 169 CYS A N 1
ATOM 1313 C CA . CYS A 1 169 ? 2.026 -6.412 -11.218 1.00 73.62 169 CYS A CA 1
ATOM 1314 C C . CYS A 1 169 ? 2.949 -7.478 -11.789 1.00 73.62 169 CYS A C 1
ATOM 1316 O O . CYS A 1 169 ? 3.678 -7.232 -12.749 1.00 73.62 169 CYS A O 1
ATOM 1318 N N . SER A 1 170 ? 2.890 -8.682 -11.237 1.00 71.94 170 SER A N 1
ATOM 1319 C CA . SER A 1 170 ? 3.402 -9.832 -11.971 1.00 71.94 170 SER A CA 1
ATOM 1320 C C . SER A 1 170 ? 2.496 -10.127 -13.179 1.00 71.94 170 SER A C 1
ATOM 1322 O O . SER A 1 170 ? 1.289 -9.887 -13.107 1.00 71.94 170 SER A O 1
ATOM 1324 N N . SER A 1 171 ? 3.052 -10.595 -14.300 1.00 62.25 171 SER A N 1
ATOM 1325 C CA . SER A 1 171 ? 2.367 -10.690 -15.608 1.00 62.25 171 SER A CA 1
ATOM 1326 C C . SER A 1 171 ? 1.238 -11.739 -15.715 1.00 62.25 171 SER A C 1
ATOM 1328 O O . SER A 1 171 ? 0.630 -11.900 -16.777 1.00 62.25 171 SER A O 1
ATOM 1330 N N . GLU A 1 172 ? 0.860 -12.416 -14.629 1.00 51.72 172 GLU A N 1
ATOM 1331 C CA . GLU A 1 172 ? -0.204 -13.422 -14.645 1.00 51.72 172 GLU A CA 1
ATOM 1332 C C . GLU A 1 172 ? -1.605 -12.777 -14.720 1.00 51.72 172 GLU A C 1
ATOM 1334 O O . GLU A 1 172 ? -2.157 -12.240 -13.758 1.00 51.72 172 GLU A O 1
ATOM 1339 N N . LYS A 1 173 ? -2.182 -12.818 -15.927 1.00 41.50 173 LYS A N 1
ATOM 1340 C CA . LYS A 1 173 ? -3.426 -12.165 -16.372 1.00 41.50 173 LYS A CA 1
ATOM 1341 C C . LYS A 1 173 ? -4.671 -12.461 -15.509 1.00 41.50 173 LYS A C 1
ATOM 1343 O O . LYS A 1 173 ? -5.501 -13.278 -15.895 1.00 41.50 173 LYS A O 1
ATOM 1348 N N . ARG A 1 174 ? -4.890 -11.726 -14.413 1.00 47.44 174 ARG A N 1
ATOM 1349 C CA . ARG A 1 174 ? -6.223 -11.478 -13.806 1.00 47.44 174 ARG A CA 1
ATOM 1350 C C . ARG A 1 174 ? -6.283 -10.088 -13.162 1.00 47.44 174 ARG A C 1
ATOM 1352 O O . ARG A 1 174 ? -6.350 -9.955 -11.943 1.00 47.44 174 ARG A O 1
ATOM 1359 N N . PHE A 1 175 ? -6.274 -9.047 -13.995 1.00 48.19 175 PHE A N 1
ATOM 1360 C CA . PHE A 1 175 ? -6.557 -7.677 -13.566 1.00 48.19 175 PHE A CA 1
ATOM 1361 C C . PHE A 1 175 ? -7.930 -7.236 -14.075 1.00 48.19 175 PHE A C 1
ATOM 1363 O O . PHE A 1 175 ? -8.170 -7.238 -15.280 1.00 48.19 175 PHE A O 1
ATOM 1370 N N . PHE A 1 176 ? -8.825 -6.845 -13.165 1.00 48.06 176 PHE A N 1
ATOM 1371 C CA . PHE A 1 176 ? -10.077 -6.172 -13.513 1.00 48.06 176 PHE A CA 1
ATOM 1372 C C . PHE A 1 176 ? -9.947 -4.680 -13.184 1.00 48.06 176 PHE A C 1
ATOM 1374 O O . PHE A 1 176 ? -9.792 -4.302 -12.020 1.00 48.06 176 PHE A O 1
ATOM 1381 N N . MET A 1 177 ? -10.008 -3.824 -14.207 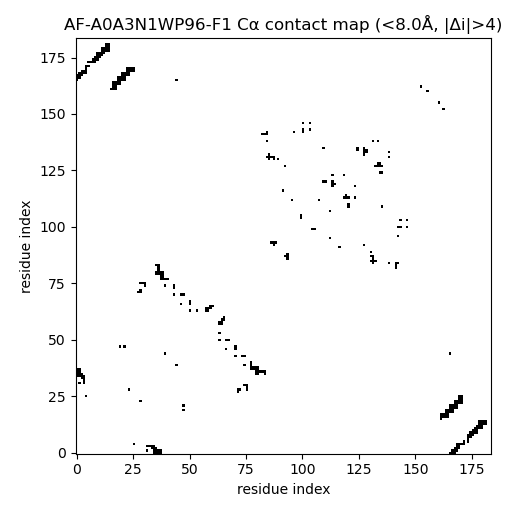1.00 46.66 177 MET A N 1
ATOM 1382 C CA . MET A 1 177 ? -9.982 -2.369 -14.041 1.00 46.66 177 MET A CA 1
ATOM 1383 C C . MET A 1 177 ? -11.400 -1.810 -14.149 1.00 46.66 177 MET A C 1
ATOM 1385 O O . MET A 1 177 ? -12.058 -1.982 -15.172 1.00 46.66 177 MET A O 1
ATOM 1389 N N . GLY A 1 178 ? -11.874 -1.143 -13.095 1.00 42.97 178 GLY A N 1
ATOM 1390 C CA . GLY A 1 178 ? -13.143 -0.416 -13.105 1.00 42.97 178 GLY A CA 1
ATOM 1391 C C . GLY A 1 178 ? -12.888 1.084 -12.997 1.00 42.97 178 GLY A C 1
ATOM 1392 O O . GLY A 1 178 ? -12.362 1.543 -11.983 1.00 42.97 178 GLY A O 1
ATOM 1393 N N . MET A 1 179 ? -13.262 1.856 -14.019 1.00 35.47 179 MET A N 1
ATOM 1394 C CA . MET A 1 179 ? -13.296 3.319 -13.935 1.00 35.47 179 MET A CA 1
ATOM 1395 C C . MET A 1 179 ? -14.618 3.728 -13.283 1.00 35.47 179 MET A C 1
ATOM 1397 O O . MET A 1 179 ? -15.687 3.468 -13.827 1.00 35.47 179 MET A O 1
ATOM 1401 N N . SER A 1 180 ? -14.556 4.347 -12.105 1.00 38.00 180 SER A N 1
ATOM 1402 C CA . SER A 1 180 ? -15.731 4.968 -11.496 1.00 38.00 180 SER A CA 1
ATOM 1403 C C . SER A 1 180 ? -15.811 6.421 -11.956 1.00 38.00 180 SER A C 1
ATOM 1405 O O . SER A 1 180 ? -14.942 7.220 -11.609 1.00 38.00 180 SER A O 1
ATOM 1407 N N . SER A 1 181 ? -16.864 6.794 -12.680 1.00 28.83 181 SER A N 1
ATOM 1408 C CA . SER A 1 181 ? -17.297 8.190 -12.749 1.00 28.83 181 SER A CA 1
ATOM 1409 C C . SER A 1 181 ? -17.733 8.607 -11.341 1.00 28.83 181 SER A C 1
ATOM 1411 O O . SER A 1 181 ? -18.701 8.054 -10.817 1.00 28.83 181 SER A O 1
ATOM 1413 N N . CYS A 1 182 ? -17.015 9.530 -10.695 1.00 27.47 182 CYS A N 1
ATOM 1414 C CA . CYS A 1 182 ? -17.556 10.214 -9.519 1.00 27.47 182 CYS A CA 1
ATOM 1415 C C . CYS A 1 182 ? -18.796 10.990 -9.977 1.00 27.47 182 CYS A C 1
ATOM 1417 O O . CYS A 1 182 ? -18.670 12.021 -10.631 1.00 27.47 182 CYS A O 1
ATOM 1419 N N . GLY A 1 183 ? -19.977 10.440 -9.704 1.00 23.92 183 GLY A N 1
ATOM 1420 C CA . GLY A 1 183 ? -21.241 11.147 -9.806 1.00 23.92 183 GLY A CA 1
ATOM 1421 C C . GLY A 1 183 ? -21.535 11.851 -8.487 1.00 23.92 183 GLY A C 1
ATOM 1422 O O . GLY A 1 183 ? -21.592 11.170 -7.462 1.00 23.92 183 GLY A O 1
ATOM 1423 N N . LEU A 1 184 ? -21.759 13.165 -8.618 1.00 26.06 184 LEU A N 1
ATOM 1424 C CA . LEU A 1 184 ? -22.272 14.165 -7.668 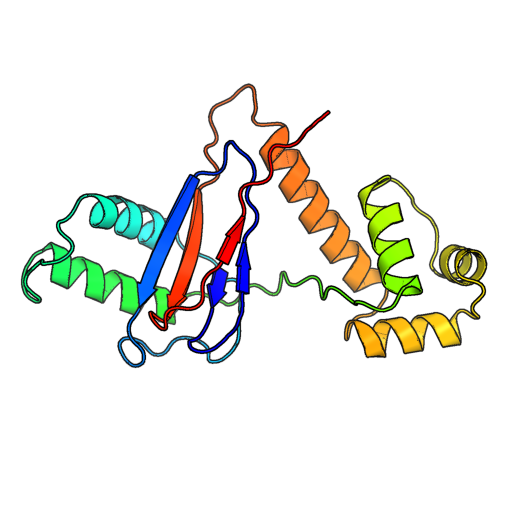1.00 26.06 184 LEU A CA 1
ATOM 1425 C C . LEU A 1 184 ? -21.335 14.591 -6.529 1.00 26.06 184 LEU A C 1
ATOM 1427 O O . LEU A 1 184 ? -21.066 13.788 -5.612 1.00 26.06 184 LEU A O 1
#

Solvent-accessible surface area (backbone atoms only — not comparable to full-atom values): 11108 Å² total; per-residue (Å²): 63,39,38,41,59,85,57,85,50,74,55,74,55,60,91,81,55,45,75,46,83,46,72,40,57,87,81,75,51,83,61,69,87,56,72,41,33,54,54,78,51,75,65,51,55,51,52,52,62,53,54,74,74,52,70,94,85,61,53,69,87,36,73,68,29,49,51,49,51,53,47,45,59,53,56,54,70,40,53,74,47,89,81,72,74,65,82,45,85,50,66,70,59,35,54,52,49,53,51,45,67,76,39,73,79,68,78,76,47,70,66,53,51,15,56,77,65,76,40,52,56,69,55,45,52,53,47,37,35,72,58,48,73,36,55,69,69,61,48,50,52,46,48,50,50,54,50,50,54,50,50,52,68,65,64,39,83,86,60,92,65,82,60,68,47,58,38,35,34,32,60,56,90,52,79,50,80,49,83,54,81,89,76,132

Mean predicted aligned error: 10.27 Å

Foldseek 3Di:
DEAEAPDADEDEDAPLAAEQEAADAPPLAPDDPHDFDFPDDPLLVVLSVVLVPDDPPDDCPDPSNVSVSVSRVVRRPTDTDPLDQQDFPPPLVNVVLVVCLVPVVDPDDLCNSCVVSVHDSVRVQVVCCVRGVDGPVVNSVSSSVVSVVVVVVVVCVPPDDRPYDYYYYHNHDNYDYDYDDPDD

Secondary structure (DSSP, 8-state):
-EE-TT--EEEEE-TT-EEEEEEE-TTSS---SS-BEE---HHHHHHHHHHTTS-TT--TTSHHHHHHHHHHHHHHHSPEE---------HHHHHHHHHHHH-TT----HHHHHHHTT--HHHHHHHHHHHHSS-HHHHHHHHHHHHHHHHHHHH-TTS----EEEEEEESSS-EEEEE-----

Radius of gyration: 19.84 Å; Cα contacts (8 Å, |Δi|>4): 197; chains: 1; bounding box: 45×40×54 Å

Nearest PDB structures (foldseek):
  7r3w-assembly3_C  TM=6.799E-01  e=3.056E-01  Salmonella en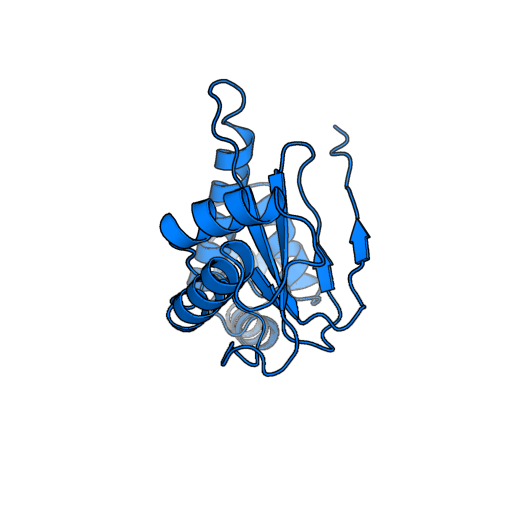terica subsp. enterica serovar Typhimurium
  7r3w-assembly4_D  TM=7.283E-01  e=8.415E-01  Salmonella enterica subsp. enterica serovar Typhimurium
  3il2-assembly1_A  TM=3.911E-01  e=4.096E+00  Thermus thermophilus HB27
  7l19-assembly2_B  TM=3.703E-01  e=9.327E+00  Enterobacter soli ATCC BAA-2102

Sequence (184 aa):
MWIPGGIPHSAKATWNAHLNYLFIEPGAAALPEKCCMLAISPLIKELVGRLTREDINFEAESHAGRLTRVTLDELVTMPQQKLSLPVSTHPKIRAMADALVSQPEDRSTFKVWAKRLALSERSLARLMLRETGLTFGRWRQQLHLIVALRELASCITTGSASGRVLMICSSEKRFFMGMSSCGL